Protein AF-X0U8J9-F1 (afdb_monomer)

Organism: NCBI:txid412755

Solvent-accessible surface area (backbone atoms only — not comparable to full-atom values): 16435 Å² total; per-residue (Å²): 134,81,79,80,73,78,53,49,32,30,41,28,42,65,83,47,60,67,65,55,56,52,47,49,66,72,40,64,62,89,82,43,54,53,43,79,43,70,42,90,60,58,58,69,71,47,60,57,52,32,74,81,51,64,86,27,34,27,38,39,38,29,22,65,46,64,70,59,32,41,72,52,26,51,52,11,52,50,50,32,21,27,73,29,24,34,38,38,34,29,27,61,84,50,79,80,59,79,80,53,62,83,42,60,50,84,47,95,78,37,41,38,27,56,35,77,68,16,35,38,38,40,30,49,51,71,64,73,65,83,82,46,75,64,56,53,53,55,52,50,49,35,46,63,54,38,52,85,65,66,53,58,32,52,71,69,59,45,36,68,78,56,64,58,59,97,69,87,68,73,64,58,67,62,54,49,50,52,53,50,56,45,53,45,45,66,46,65,50,46,50,53,54,41,64,72,63,74,50,74,75,53,54,78,54,50,55,60,51,52,52,52,52,46,53,53,47,55,50,49,49,49,46,69,73,71,44,90,67,65,37,72,41,73,52,74,51,72,47,76,42,79,88,79,73,44,74,43,73,52,69,53,74,47,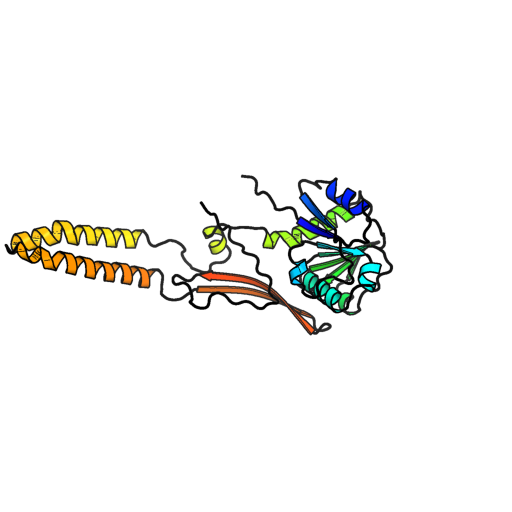78,48,51,94,64,82,63,94,79,65,89,84,78,59,98,89,58,89,82,75,75,49,58,52,82,73,78,125

Secondary structure (DSSP, 8-state):
----PPPEEEEE-SSS-HHHHHHHHH--BTTB-EEEEEP-S-GGG--SSTHHHHT-SEEEEEHHHHHHS-HHHHHHHHHHHHTT-EEEEESTTPPPPGGGGGGEEEETTEEEEEETTEEEEEESSSS--TTSHHHHHHHHHHHHHHHHHH--B-HHHHHHHS-SSS-----HHHHHHHHHHHHHIIIIIHHHHHHHH--GGGHHHHHHHHHHHHHHHHHHHHHHHH-SSPEEEEEEEEEEETTTTEEEEEEEEEEE-SS--TT-----TT------B-----

Radius of gyration: 29.57 Å; Cα contacts (8 Å, |Δi|>4): 382; chains: 1; bounding box: 61×34×91 Å

Mean predicted aligned error: 11.01 Å

Structure (mmCIF, N/CA/C/O backbone):
data_AF-X0U8J9-F1
#
_entry.id   AF-X0U8J9-F1
#
loop_
_atom_site.group_PDB
_atom_site.id
_atom_site.type_symbol
_atom_site.label_atom_id
_atom_site.label_alt_id
_atom_site.label_comp_id
_atom_site.label_asym_id
_atom_site.label_entity_id
_atom_site.label_seq_id
_atom_site.pdbx_PDB_ins_code
_atom_site.Cartn_x
_atom_site.Cartn_y
_atom_site.Cartn_z
_atom_site.occupancy
_atom_site.B_iso_or_equiv
_atom_site.auth_seq_id
_atom_site.auth_comp_id
_atom_site.auth_asym_id
_atom_site.auth_atom_id
_atom_site.pdbx_PDB_model_num
ATOM 1 N N . TRP A 1 1 ? 11.204 16.562 15.799 1.00 30.25 1 TRP A N 1
ATOM 2 C CA . TRP A 1 1 ? 10.924 15.123 15.678 1.00 30.25 1 TRP A CA 1
ATOM 3 C C . TRP A 1 1 ? 10.971 14.777 14.209 1.00 30.25 1 TRP A C 1
ATOM 5 O O . TRP A 1 1 ? 10.001 14.993 13.498 1.00 30.25 1 TRP A O 1
ATOM 15 N N . GLY A 1 2 ? 12.168 14.435 13.729 1.00 29.34 2 GLY A N 1
ATOM 16 C CA . GLY A 1 2 ? 12.390 14.136 12.321 1.00 29.34 2 GLY A CA 1
ATOM 17 C C . GLY A 1 2 ? 11.730 12.809 11.995 1.00 29.34 2 GLY A C 1
ATOM 18 O O . GLY A 1 2 ? 12.131 11.784 12.540 1.00 29.34 2 GLY A O 1
ATOM 19 N N . GLY A 1 3 ? 10.705 12.838 11.145 1.00 33.75 3 GLY A N 1
ATOM 20 C CA . GLY A 1 3 ? 10.229 11.630 10.491 1.00 33.75 3 GLY A CA 1
ATOM 21 C C . GLY A 1 3 ? 11.400 11.062 9.705 1.00 33.75 3 GLY A C 1
ATOM 22 O O . GLY A 1 3 ? 11.873 11.685 8.758 1.00 33.75 3 GLY A O 1
ATOM 23 N N . HIS A 1 4 ? 11.932 9.926 10.145 1.00 38.41 4 HIS A N 1
ATOM 24 C CA . HIS A 1 4 ? 12.855 9.160 9.327 1.00 38.41 4 HIS A CA 1
ATOM 25 C C . HIS A 1 4 ? 12.038 8.603 8.164 1.00 38.41 4 HIS A C 1
ATOM 27 O O . HIS A 1 4 ? 11.419 7.550 8.285 1.00 38.41 4 HIS A O 1
ATOM 33 N N . SER A 1 5 ? 11.989 9.345 7.058 1.00 51.84 5 SER A N 1
ATOM 34 C CA . SER A 1 5 ? 11.461 8.851 5.793 1.00 51.84 5 SER A CA 1
ATOM 35 C C . SER A 1 5 ? 12.224 7.571 5.466 1.00 51.84 5 SER A C 1
ATOM 37 O O . SER A 1 5 ? 13.457 7.600 5.358 1.00 51.84 5 SER A O 1
ATOM 39 N N . CYS A 1 6 ? 11.524 6.440 5.368 1.00 57.12 6 CYS A N 1
ATOM 40 C CA . CYS A 1 6 ? 12.160 5.229 4.875 1.00 57.12 6 CYS A CA 1
ATOM 41 C C . CYS A 1 6 ? 12.716 5.520 3.472 1.00 57.12 6 CYS A C 1
ATOM 43 O O . CYS A 1 6 ? 12.058 6.192 2.675 1.00 57.12 6 CYS A O 1
ATOM 45 N N . PRO A 1 7 ? 13.954 5.097 3.179 1.00 65.81 7 PRO A N 1
ATOM 46 C CA . PRO A 1 7 ? 14.523 5.312 1.865 1.00 65.81 7 PRO A CA 1
ATOM 47 C C . PRO A 1 7 ? 13.729 4.540 0.812 1.00 65.81 7 PRO A C 1
ATOM 49 O O . PRO A 1 7 ? 13.446 3.362 1.019 1.00 65.81 7 PRO A O 1
ATOM 52 N N . ALA A 1 8 ? 13.445 5.170 -0.329 1.00 74.75 8 ALA A N 1
ATOM 53 C CA . ALA A 1 8 ? 12.830 4.482 -1.461 1.00 74.75 8 ALA A CA 1
ATOM 54 C C . ALA A 1 8 ? 13.779 3.376 -1.961 1.00 74.75 8 ALA A C 1
ATOM 56 O O . ALA A 1 8 ? 14.922 3.646 -2.338 1.00 74.75 8 ALA A O 1
ATOM 57 N N . GLY A 1 9 ? 13.332 2.129 -1.921 1.00 84.81 9 GLY A N 1
ATOM 58 C CA . GLY A 1 9 ? 13.981 0.938 -2.436 1.00 84.81 9 GLY A CA 1
ATOM 59 C C . GLY A 1 9 ? 13.715 0.721 -3.926 1.00 84.81 9 GLY A C 1
ATOM 60 O O . GLY A 1 9 ? 12.589 0.560 -4.377 1.00 84.81 9 GLY A O 1
ATOM 61 N N . VAL A 1 10 ? 14.780 0.625 -4.712 1.00 87.88 10 VAL A N 1
ATOM 62 C CA . VAL A 1 10 ? 14.702 0.398 -6.159 1.00 87.88 10 VAL A CA 1
ATOM 63 C C . VAL A 1 10 ? 15.379 -0.917 -6.500 1.00 87.88 10 VAL A C 1
ATOM 65 O O . VAL A 1 10 ? 16.552 -1.109 -6.167 1.00 87.88 10 VAL A O 1
ATOM 68 N N . LEU A 1 11 ? 14.666 -1.821 -7.170 1.00 91.38 11 LEU A N 1
ATOM 69 C CA . LEU A 1 11 ? 15.223 -3.083 -7.653 1.00 91.38 11 LEU A CA 1
ATOM 70 C C . LEU A 1 11 ? 15.780 -2.909 -9.068 1.00 91.38 11 LEU A C 1
ATOM 72 O O . LEU A 1 11 ? 15.115 -2.420 -9.972 1.00 91.38 11 LEU A O 1
ATOM 76 N N . VAL A 1 12 ? 17.019 -3.339 -9.265 1.00 91.19 12 VAL A N 1
ATOM 77 C CA . VAL A 1 12 ? 17.772 -3.169 -10.506 1.00 91.19 12 VAL A CA 1
ATOM 78 C C . VAL A 1 12 ? 18.173 -4.531 -11.043 1.00 91.19 12 VAL A C 1
ATOM 80 O O . VAL A 1 12 ? 18.709 -5.365 -10.303 1.00 91.19 12 VAL A O 1
ATOM 83 N N . SER A 1 13 ? 17.940 -4.759 -12.333 1.00 91.62 13 SER A N 1
ATOM 84 C CA . SER A 1 13 ? 18.339 -5.999 -12.994 1.00 91.62 13 SER A CA 1
ATOM 85 C C . SER A 1 13 ? 19.859 -6.200 -12.959 1.00 91.62 13 SER A C 1
ATOM 87 O O . SER A 1 13 ? 20.663 -5.271 -12.809 1.00 91.62 13 SER A O 1
ATOM 89 N N . ARG A 1 14 ? 20.281 -7.453 -13.130 1.00 88.00 14 ARG A N 1
ATOM 90 C CA . ARG A 1 14 ? 21.702 -7.808 -13.175 1.00 88.00 14 ARG A CA 1
ATOM 91 C C . ARG A 1 14 ? 22.437 -7.275 -14.409 1.00 88.00 14 ARG A C 1
ATOM 93 O O . ARG A 1 14 ? 23.665 -7.248 -14.373 1.00 88.00 14 ARG A O 1
ATOM 100 N N . ASN A 1 15 ? 21.717 -6.910 -15.469 1.00 85.00 15 ASN A N 1
ATOM 101 C CA . ASN A 1 15 ? 22.283 -6.496 -16.756 1.00 85.00 15 ASN A CA 1
ATOM 102 C C . ASN A 1 15 ? 22.408 -4.972 -16.875 1.00 85.00 15 ASN A C 1
ATOM 104 O O . ASN A 1 15 ? 23.184 -4.483 -17.688 1.00 85.00 15 ASN A O 1
ATOM 108 N N . VAL A 1 16 ? 21.717 -4.219 -16.014 1.00 83.75 16 VAL A N 1
ATOM 109 C CA . VAL A 1 16 ? 21.857 -2.762 -15.917 1.00 83.75 16 VAL A CA 1
ATOM 110 C C . VAL A 1 16 ? 23.274 -2.378 -15.470 1.00 83.75 16 VAL A C 1
ATOM 112 O O . VAL A 1 16 ? 23.817 -2.974 -14.529 1.00 83.75 16 VAL A O 1
ATOM 115 N N . ASP A 1 17 ? 23.861 -1.355 -16.096 1.00 79.25 17 ASP A N 1
ATOM 116 C CA . ASP A 1 17 ? 25.206 -0.859 -15.782 1.00 79.25 17 ASP A CA 1
ATOM 117 C C . ASP A 1 17 ? 25.351 -0.479 -14.290 1.00 79.25 17 ASP A C 1
ATOM 119 O O . ASP A 1 17 ? 24.488 0.144 -13.666 1.00 79.25 17 ASP A O 1
ATOM 123 N N . GLN A 1 18 ? 26.481 -0.856 -13.691 1.00 75.62 18 GLN A N 1
ATOM 124 C CA . GLN A 1 18 ? 26.833 -0.511 -12.314 1.00 75.62 18 GLN A CA 1
ATOM 125 C C . GLN A 1 18 ? 27.046 0.993 -12.101 1.00 75.62 18 GLN A C 1
ATOM 127 O O . GLN A 1 18 ? 26.985 1.460 -10.956 1.00 75.62 18 GLN A O 1
ATOM 132 N N . SER A 1 19 ? 27.291 1.757 -13.169 1.00 69.44 19 SER A N 1
ATOM 133 C CA . SER A 1 19 ? 27.340 3.220 -13.125 1.00 69.44 19 SER A CA 1
ATOM 134 C C . SER A 1 19 ? 26.061 3.807 -12.514 1.00 69.44 19 SER A C 1
ATOM 136 O O . SER A 1 19 ? 26.156 4.716 -11.688 1.00 69.44 19 SER A O 1
ATOM 138 N N . ILE A 1 20 ? 24.893 3.200 -12.763 1.00 70.56 20 ILE A N 1
ATOM 139 C CA . ILE A 1 20 ? 23.605 3.601 -12.175 1.00 70.56 20 ILE A CA 1
ATOM 140 C C . ILE A 1 20 ? 23.638 3.520 -10.647 1.00 70.56 20 ILE A C 1
ATOM 142 O O . ILE A 1 20 ? 23.252 4.472 -9.972 1.00 70.56 20 ILE A O 1
ATOM 146 N N . ARG A 1 21 ? 24.191 2.445 -10.068 1.00 68.69 21 ARG A N 1
ATOM 147 C CA . ARG A 1 21 ? 24.335 2.328 -8.605 1.00 68.69 21 ARG A CA 1
ATOM 148 C C . ARG A 1 21 ? 25.226 3.430 -8.039 1.00 68.69 21 ARG A C 1
ATOM 150 O O . ARG A 1 21 ? 24.942 3.940 -6.959 1.00 68.69 21 ARG A O 1
ATOM 157 N N . LYS A 1 22 ? 26.302 3.799 -8.742 1.00 65.56 22 LYS A N 1
ATOM 158 C CA . LYS A 1 22 ? 27.178 4.902 -8.316 1.00 65.56 22 LYS A CA 1
ATOM 159 C C . LYS A 1 22 ? 26.439 6.237 -8.386 1.00 65.56 22 LYS A C 1
ATOM 161 O O . LYS A 1 22 ? 26.605 7.043 -7.481 1.00 65.56 22 LYS A O 1
ATOM 166 N N . THR A 1 23 ? 25.621 6.457 -9.408 1.00 66.88 23 THR A N 1
ATOM 167 C CA . THR A 1 23 ? 24.838 7.687 -9.579 1.00 66.88 23 THR A CA 1
ATOM 168 C C . THR A 1 23 ? 23.758 7.836 -8.510 1.00 66.88 23 THR A C 1
ATOM 170 O O . THR A 1 23 ? 23.658 8.899 -7.900 1.00 66.88 23 THR A O 1
ATOM 173 N N . VAL A 1 24 ? 23.014 6.763 -8.227 1.00 64.56 24 VAL A N 1
ATOM 174 C CA . VAL A 1 24 ? 21.963 6.752 -7.197 1.00 64.56 24 VAL A CA 1
ATOM 175 C C . VAL A 1 24 ? 22.561 6.773 -5.793 1.00 64.56 24 VAL A C 1
ATOM 177 O O . VAL A 1 24 ? 22.164 7.576 -4.961 1.00 64.56 24 VAL A O 1
ATOM 180 N N . GLY A 1 25 ? 23.567 5.935 -5.534 1.00 57.59 25 GLY A N 1
ATOM 181 C CA . GLY A 1 25 ? 24.155 5.772 -4.203 1.00 57.59 25 GLY A CA 1
ATOM 182 C C . GLY A 1 25 ? 25.091 6.903 -3.766 1.00 57.59 25 GLY A C 1
ATOM 183 O O . GLY A 1 25 ? 25.280 7.090 -2.569 1.00 57.59 25 GLY A O 1
ATOM 184 N N . LYS A 1 26 ? 25.692 7.669 -4.694 1.00 51.81 26 LYS A N 1
ATOM 185 C CA . LYS A 1 26 ? 26.556 8.817 -4.339 1.00 51.81 26 LYS A CA 1
ATOM 186 C C . LYS A 1 26 ? 25.786 10.106 -4.085 1.00 51.81 26 LYS A C 1
ATOM 188 O O . LYS A 1 26 ? 26.370 11.052 -3.560 1.00 51.81 26 LYS A O 1
ATOM 193 N N . ARG A 1 27 ? 24.515 10.188 -4.476 1.00 53.66 27 ARG A N 1
ATOM 194 C CA . ARG A 1 27 ? 23.728 11.404 -4.308 1.00 53.66 27 ARG A CA 1
ATOM 195 C C . ARG A 1 27 ? 22.603 11.147 -3.319 1.00 53.66 27 ARG A C 1
ATOM 197 O O . ARG A 1 27 ? 21.554 10.640 -3.685 1.00 53.66 27 ARG A O 1
ATOM 204 N N . ASN A 1 28 ? 22.793 11.635 -2.095 1.00 50.56 28 ASN A N 1
ATOM 205 C CA . ASN A 1 28 ? 21.681 12.214 -1.348 1.00 50.56 28 ASN A CA 1
ATOM 206 C C . ASN A 1 28 ? 21.152 13.373 -2.199 1.00 50.56 28 ASN A C 1
ATOM 208 O O . ASN A 1 28 ? 21.611 14.509 -2.065 1.00 50.56 28 ASN A O 1
ATOM 212 N N . ILE A 1 29 ? 20.273 13.093 -3.161 1.00 49.38 29 ILE A N 1
ATOM 213 C CA . ILE A 1 29 ? 19.651 14.140 -3.967 1.00 49.38 29 ILE A CA 1
ATOM 214 C C . ILE A 1 29 ? 18.731 14.888 -2.995 1.00 49.38 29 ILE A C 1
ATOM 216 O O . ILE A 1 29 ? 17.639 14.431 -2.697 1.00 49.38 29 ILE A O 1
ATOM 220 N N . HIS A 1 30 ? 19.218 16.000 -2.437 1.00 46.09 30 HIS A N 1
ATOM 221 C CA . HIS A 1 30 ? 18.463 16.921 -1.575 1.00 46.09 30 HIS A CA 1
ATOM 222 C C . HIS A 1 30 ? 17.830 16.296 -0.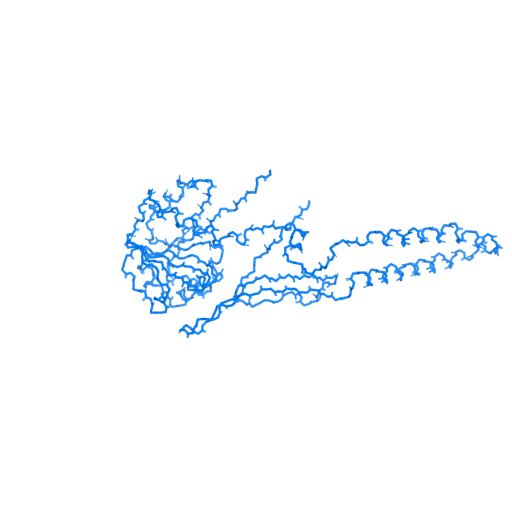312 1.00 46.09 30 HIS A C 1
ATOM 224 O O . HIS A 1 30 ? 16.730 16.669 0.077 1.00 46.09 30 HIS A O 1
ATOM 230 N N . GLY A 1 31 ? 18.526 15.366 0.352 1.00 49.66 31 GLY A N 1
ATOM 231 C CA . GLY A 1 31 ? 18.023 14.714 1.575 1.00 49.66 31 GLY A CA 1
ATOM 232 C C . GLY A 1 31 ? 17.188 13.454 1.327 1.00 49.66 31 GLY A C 1
ATOM 233 O O . GLY A 1 31 ? 16.725 12.833 2.280 1.00 49.66 31 GLY A O 1
ATOM 234 N N . ASN A 1 32 ? 17.051 13.035 0.066 1.00 57.12 32 ASN A N 1
ATOM 235 C CA . ASN A 1 32 ? 16.372 11.799 -0.301 1.00 57.12 32 ASN A CA 1
ATOM 236 C C . ASN A 1 32 ? 17.354 10.629 -0.326 1.00 57.12 32 ASN A C 1
ATOM 238 O O . ASN A 1 32 ? 18.299 10.613 -1.118 1.00 57.12 32 ASN A O 1
ATOM 242 N N . ASN A 1 33 ? 17.104 9.643 0.527 1.00 67.25 33 ASN A N 1
ATOM 243 C CA . ASN A 1 33 ? 17.873 8.411 0.587 1.00 67.25 33 ASN A CA 1
ATOM 244 C C . ASN A 1 33 ? 17.183 7.382 -0.330 1.00 67.25 33 ASN A C 1
ATOM 246 O O . ASN A 1 33 ? 16.036 7.019 -0.088 1.00 67.25 33 ASN A O 1
ATOM 250 N N . VAL A 1 34 ? 17.833 6.969 -1.420 1.00 74.00 34 VAL A N 1
ATOM 251 C CA . VAL A 1 34 ? 17.332 5.915 -2.323 1.00 74.00 34 VAL A CA 1
ATOM 252 C C . VAL A 1 34 ? 18.239 4.702 -2.172 1.00 74.00 34 VAL A C 1
ATOM 254 O O . VAL A 1 34 ? 19.451 4.788 -2.381 1.00 74.00 34 VAL A O 1
ATOM 257 N N . GLN A 1 35 ? 17.663 3.560 -1.811 1.00 80.31 35 GLN A N 1
ATOM 258 C CA . GLN A 1 35 ? 18.389 2.306 -1.659 1.00 80.31 35 GLN A CA 1
ATOM 259 C C . GLN A 1 35 ? 18.267 1.459 -2.920 1.00 80.31 35 GLN A C 1
ATOM 261 O O . GLN A 1 35 ? 17.180 1.088 -3.341 1.00 80.31 35 GLN A O 1
ATOM 266 N N . VAL A 1 36 ? 19.406 1.108 -3.510 1.00 84.00 36 VAL A N 1
ATOM 267 C CA . VAL A 1 36 ? 19.449 0.282 -4.720 1.00 84.00 36 VAL A CA 1
ATOM 268 C C . VAL A 1 36 ? 19.699 -1.176 -4.359 1.00 84.00 36 VAL A C 1
ATOM 270 O O . VAL A 1 36 ? 20.764 -1.523 -3.843 1.00 84.00 36 VAL A O 1
ATOM 273 N N . TYR A 1 37 ? 18.748 -2.034 -4.711 1.00 88.69 37 TYR A N 1
ATOM 274 C CA . TYR A 1 37 ? 18.831 -3.484 -4.604 1.00 88.69 37 TYR A CA 1
ATOM 275 C C . TYR A 1 37 ? 19.146 -4.059 -5.979 1.00 88.69 37 TYR A C 1
ATOM 277 O O . TYR A 1 37 ? 18.382 -3.879 -6.917 1.00 88.69 37 TYR A O 1
ATOM 285 N N . ARG A 1 38 ? 20.269 -4.761 -6.135 1.00 88.88 38 ARG A N 1
ATOM 286 C CA . ARG A 1 38 ? 20.582 -5.439 -7.400 1.00 88.88 38 ARG A CA 1
ATOM 287 C C . ARG A 1 38 ? 20.124 -6.888 -7.338 1.00 88.88 38 ARG A C 1
ATOM 289 O O . ARG A 1 38 ? 20.499 -7.606 -6.412 1.00 88.88 38 ARG A O 1
ATOM 296 N N . SER A 1 39 ? 19.364 -7.318 -8.338 1.00 90.25 39 SER A N 1
ATOM 297 C CA . SER A 1 39 ? 18.994 -8.721 -8.487 1.00 90.25 39 SER A CA 1
ATOM 298 C C . SER A 1 39 ? 20.228 -9.566 -8.810 1.00 90.25 39 SER A C 1
ATOM 300 O O . SER A 1 39 ? 21.028 -9.206 -9.675 1.00 90.25 39 SER A O 1
ATOM 302 N N . GLN A 1 40 ? 20.390 -10.684 -8.101 1.00 89.06 40 GLN A N 1
ATOM 303 C CA . GLN A 1 40 ? 21.453 -11.667 -8.358 1.00 89.06 40 GLN A CA 1
ATOM 304 C C . GLN A 1 40 ? 21.013 -12.750 -9.352 1.00 89.06 40 GLN A C 1
ATOM 306 O O . GLN A 1 40 ? 21.844 -13.438 -9.944 1.00 89.06 40 GLN A O 1
ATOM 311 N N . ILE A 1 41 ? 19.702 -12.890 -9.546 1.00 91.62 41 ILE A N 1
ATOM 312 C CA . ILE A 1 41 ? 19.100 -13.868 -10.447 1.00 91.62 41 ILE A CA 1
ATOM 313 C C . ILE A 1 41 ? 18.817 -13.239 -11.811 1.00 91.62 41 ILE A C 1
ATOM 315 O O . ILE A 1 41 ? 18.674 -12.020 -11.945 1.00 91.62 41 ILE A O 1
ATOM 319 N N . SER A 1 42 ? 18.772 -14.079 -12.845 1.00 91.88 42 SER A N 1
ATOM 320 C CA . SER A 1 42 ? 18.388 -13.632 -14.187 1.00 91.88 42 SER A CA 1
ATOM 321 C C . SER A 1 42 ? 16.924 -13.189 -14.210 1.00 91.88 42 SER A C 1
ATOM 323 O O . SER A 1 42 ? 16.104 -13.747 -13.481 1.00 91.88 42 SER A O 1
ATOM 325 N N . VAL A 1 43 ? 16.584 -12.243 -15.090 1.00 91.88 43 VAL A N 1
ATOM 326 C CA . VAL A 1 43 ? 15.189 -11.854 -15.365 1.00 91.88 43 VAL A CA 1
ATOM 327 C C . VAL A 1 43 ? 14.343 -13.027 -15.868 1.00 91.88 43 VAL A C 1
ATOM 329 O O . VAL A 1 43 ? 13.142 -13.072 -15.625 1.00 91.88 43 VAL A O 1
ATOM 332 N N . ALA A 1 44 ? 14.991 -14.049 -16.439 1.00 92.12 44 ALA A N 1
ATOM 333 C CA . ALA A 1 44 ? 14.390 -15.338 -16.783 1.00 92.12 44 ALA A CA 1
ATOM 334 C C . ALA A 1 44 ? 13.781 -16.096 -15.586 1.00 92.12 44 ALA A C 1
ATOM 336 O O . ALA A 1 44 ? 12.952 -16.980 -15.771 1.00 92.12 44 ALA A O 1
ATOM 337 N N . GLN A 1 45 ? 14.210 -15.782 -14.362 1.00 93.75 45 GLN A N 1
ATOM 338 C CA . GLN A 1 45 ? 13.783 -16.442 -13.122 1.00 93.75 45 GLN A CA 1
ATOM 339 C C . GLN A 1 45 ? 12.968 -15.513 -12.216 1.00 93.75 45 GLN A C 1
ATOM 341 O O . GLN A 1 45 ? 12.742 -15.825 -11.047 1.00 93.75 45 GLN A O 1
ATOM 346 N N . TRP A 1 46 ? 12.578 -14.342 -12.717 1.00 94.81 46 TRP A N 1
ATOM 347 C CA . TRP A 1 46 ? 11.786 -13.395 -11.947 1.00 94.81 46 TRP A CA 1
ATOM 348 C C . TRP A 1 46 ? 10.364 -13.918 -11.703 1.00 94.81 46 TRP A C 1
ATOM 350 O O . TRP A 1 46 ? 9.826 -14.717 -12.469 1.00 94.81 46 TRP A O 1
ATOM 360 N N . SER A 1 47 ? 9.774 -13.486 -10.589 1.00 95.12 47 SER A N 1
ATOM 361 C CA . SER A 1 47 ? 8.469 -13.950 -10.112 1.00 95.12 47 SER A CA 1
ATOM 362 C C . SER A 1 47 ? 7.344 -13.597 -11.089 1.00 95.12 47 SER A C 1
ATOM 364 O O . SER A 1 47 ? 7.263 -12.473 -11.583 1.00 95.12 47 SER A O 1
ATOM 366 N N . SER A 1 48 ? 6.413 -14.525 -11.301 1.00 95.81 48 SER A N 1
ATOM 367 C CA . SER A 1 48 ? 5.152 -14.259 -12.005 1.00 95.81 48 SER A CA 1
ATOM 368 C C . SER A 1 48 ? 4.059 -13.674 -11.101 1.00 95.81 48 SER A C 1
ATOM 370 O O . SER A 1 48 ? 2.943 -13.466 -11.560 1.00 95.81 48 SER A O 1
ATOM 372 N N . ASN A 1 49 ? 4.353 -13.438 -9.820 1.00 95.25 49 ASN A N 1
ATOM 373 C CA . ASN A 1 49 ? 3.466 -12.752 -8.882 1.00 95.25 49 ASN A CA 1
ATOM 374 C C . ASN A 1 49 ? 3.948 -11.310 -8.682 1.00 95.25 49 ASN A C 1
ATOM 376 O O . ASN A 1 49 ? 5.098 -11.097 -8.278 1.00 95.25 49 ASN A O 1
ATOM 380 N N . TRP A 1 50 ? 3.065 -10.345 -8.944 1.00 94.25 50 TRP A N 1
ATOM 381 C CA . TRP A 1 50 ? 3.367 -8.917 -8.891 1.00 94.25 50 TRP A CA 1
ATOM 382 C C . TRP A 1 50 ? 3.688 -8.415 -7.474 1.00 94.25 50 TRP A C 1
ATOM 384 O O . TRP A 1 50 ? 4.510 -7.512 -7.320 1.00 94.25 50 TRP A O 1
ATOM 394 N N . LEU A 1 51 ? 3.129 -9.049 -6.433 1.00 93.75 51 LEU A N 1
ATOM 395 C CA . LEU A 1 51 ? 3.384 -8.706 -5.027 1.00 93.75 51 LEU A CA 1
ATOM 396 C C . LEU A 1 51 ? 4.853 -8.894 -4.629 1.00 93.75 51 LEU A C 1
ATOM 398 O O . LEU A 1 51 ? 5.330 -8.279 -3.681 1.00 93.75 51 LEU A O 1
ATOM 402 N N . ALA A 1 52 ? 5.613 -9.705 -5.373 1.00 93.19 52 ALA A N 1
ATOM 403 C CA . ALA A 1 52 ? 7.055 -9.825 -5.161 1.00 93.19 52 ALA A CA 1
ATOM 404 C C . ALA A 1 52 ? 7.805 -8.505 -5.424 1.00 93.19 52 ALA A C 1
ATOM 406 O O . ALA A 1 52 ? 8.903 -8.304 -4.896 1.00 93.19 52 ALA A O 1
ATOM 407 N N . TYR A 1 53 ? 7.220 -7.615 -6.231 1.00 93.19 53 TYR A N 1
ATOM 408 C CA . TYR A 1 53 ? 7.802 -6.329 -6.606 1.00 93.19 53 TYR A CA 1
ATOM 409 C C . TYR A 1 53 ? 7.260 -5.158 -5.787 1.00 93.19 53 TYR A C 1
ATOM 411 O O . TYR A 1 53 ? 7.905 -4.117 -5.759 1.00 93.19 53 TYR A O 1
ATOM 419 N N . SER A 1 54 ? 6.128 -5.322 -5.096 1.00 90.25 54 SER A N 1
ATOM 420 C CA . SER A 1 54 ? 5.424 -4.220 -4.426 1.00 90.25 54 SER A CA 1
ATOM 421 C C . SER A 1 54 ? 6.230 -3.571 -3.291 1.00 90.25 54 SER A C 1
ATOM 423 O O . SER A 1 54 ? 6.119 -2.379 -3.034 1.00 90.25 54 SER A O 1
ATOM 425 N N . ARG A 1 55 ? 7.165 -4.326 -2.697 1.00 87.06 55 ARG A N 1
ATOM 426 C CA . ARG A 1 55 ? 8.162 -3.822 -1.731 1.00 87.06 55 ARG A CA 1
ATOM 427 C C . ARG A 1 55 ? 9.159 -2.800 -2.294 1.00 87.06 55 ARG A C 1
ATOM 429 O O . ARG A 1 55 ? 10.012 -2.335 -1.540 1.00 87.06 55 ARG A O 1
ATOM 436 N N . TYR A 1 56 ? 9.178 -2.587 -3.607 1.00 89.56 56 TYR A N 1
ATOM 437 C CA . TYR A 1 56 ? 10.074 -1.652 -4.274 1.00 89.56 56 TYR A CA 1
ATOM 438 C C . TYR A 1 56 ? 9.253 -0.501 -4.852 1.00 89.56 56 TYR A C 1
ATOM 440 O O . TYR A 1 56 ? 8.235 -0.712 -5.504 1.00 89.56 56 TYR A O 1
ATOM 448 N N . GLU A 1 57 ? 9.737 0.720 -4.681 1.00 86.00 57 GLU A N 1
ATOM 449 C CA . GLU A 1 57 ? 9.157 1.943 -5.243 1.00 86.00 57 GLU A CA 1
ATOM 450 C C . GLU A 1 57 ? 9.459 2.078 -6.739 1.00 86.00 57 GLU A C 1
ATOM 452 O O . GLU A 1 57 ? 8.788 2.827 -7.453 1.00 86.00 57 GLU A O 1
ATOM 457 N N . GLY A 1 58 ? 10.467 1.348 -7.226 1.00 89.94 58 GLY A N 1
ATOM 458 C CA . GLY A 1 58 ? 10.730 1.248 -8.650 1.00 89.94 58 GLY A CA 1
ATOM 459 C C . GLY A 1 58 ? 11.573 0.058 -9.078 1.00 89.94 58 GLY A C 1
ATOM 460 O O . GLY A 1 58 ? 12.343 -0.521 -8.307 1.00 89.94 58 GLY A O 1
ATOM 461 N N . LEU A 1 59 ? 11.436 -0.271 -10.357 1.00 92.81 59 LEU A N 1
ATOM 462 C CA . LEU A 1 59 ? 12.182 -1.299 -11.064 1.00 92.81 59 LEU A CA 1
ATOM 463 C C . LEU A 1 59 ? 13.022 -0.659 -12.168 1.00 92.81 59 LEU A C 1
ATOM 465 O O . LEU A 1 59 ? 12.517 0.163 -12.926 1.00 92.81 59 LEU A O 1
ATOM 469 N N . ILE A 1 60 ? 14.287 -1.060 -12.291 1.00 91.44 60 ILE A N 1
ATOM 470 C CA . ILE A 1 60 ? 15.151 -0.693 -13.418 1.00 91.44 60 ILE A CA 1
ATOM 471 C C . ILE A 1 60 ? 15.570 -1.958 -14.155 1.00 91.44 60 ILE A C 1
ATOM 473 O O . ILE A 1 60 ? 16.207 -2.846 -13.579 1.00 91.44 60 ILE A O 1
ATOM 477 N N . VAL A 1 61 ? 15.248 -2.019 -15.440 1.00 91.75 61 VAL A N 1
ATOM 478 C CA . VAL A 1 61 ? 15.564 -3.134 -16.338 1.00 91.75 61 VAL A CA 1
ATOM 479 C C . VAL A 1 61 ? 16.117 -2.600 -17.652 1.00 91.75 61 VAL A C 1
ATOM 481 O O . VAL A 1 61 ? 15.912 -1.441 -18.001 1.00 91.75 61 VAL A O 1
ATOM 484 N N . THR A 1 62 ? 16.838 -3.431 -18.393 1.00 89.62 62 THR A N 1
ATOM 485 C CA . THR A 1 62 ? 17.283 -3.073 -19.744 1.00 89.62 62 THR A CA 1
ATOM 486 C C . THR A 1 62 ? 16.240 -3.458 -20.793 1.00 89.62 62 THR A C 1
ATOM 488 O O . THR A 1 62 ? 15.412 -4.340 -20.561 1.00 89.62 62 THR A O 1
ATOM 491 N N . GLY A 1 63 ? 16.297 -2.858 -21.983 1.00 88.31 63 GLY A N 1
ATOM 492 C CA . GLY A 1 63 ? 15.452 -3.292 -23.101 1.00 88.31 63 GLY A CA 1
ATOM 493 C C . GLY A 1 63 ? 15.664 -4.766 -23.471 1.00 88.31 63 GLY A C 1
ATOM 494 O O . GLY A 1 63 ? 14.710 -5.475 -23.780 1.00 88.31 63 GLY A O 1
ATOM 495 N N . ARG A 1 64 ? 16.900 -5.265 -23.335 1.00 87.75 64 ARG A N 1
ATOM 496 C CA . ARG A 1 64 ? 17.231 -6.687 -23.501 1.00 87.75 64 ARG A CA 1
ATOM 497 C C . ARG A 1 64 ? 16.591 -7.563 -22.425 1.00 87.75 64 ARG A C 1
ATOM 499 O O . ARG A 1 64 ? 16.063 -8.621 -22.747 1.00 87.75 64 ARG A O 1
ATOM 506 N N . ASP A 1 65 ? 16.593 -7.112 -21.171 1.00 90.69 65 ASP A N 1
ATOM 507 C CA . ASP A 1 65 ? 15.929 -7.838 -20.084 1.00 90.69 65 ASP A CA 1
ATOM 508 C C . ASP A 1 65 ? 14.442 -8.028 -20.368 1.00 90.69 65 ASP A C 1
ATOM 510 O O . ASP A 1 65 ? 13.910 -9.106 -20.134 1.00 90.69 65 ASP A O 1
ATOM 514 N N . MET A 1 66 ? 13.786 -6.994 -20.895 1.00 88.75 66 MET A N 1
ATOM 515 C CA . MET A 1 66 ? 12.368 -7.042 -21.245 1.00 88.75 66 MET A CA 1
ATOM 516 C C . MET A 1 66 ? 12.076 -8.057 -22.364 1.00 88.75 66 MET A C 1
ATOM 518 O O . MET A 1 66 ? 11.017 -8.677 -22.354 1.00 88.75 66 MET A O 1
ATOM 522 N N . GLN A 1 67 ? 13.016 -8.271 -23.295 1.00 87.69 67 GLN A N 1
ATOM 523 C CA . GLN A 1 67 ? 12.899 -9.281 -24.360 1.00 87.69 67 GLN A CA 1
ATOM 524 C C . GLN A 1 67 ? 13.164 -10.708 -23.860 1.00 87.69 67 GLN A C 1
ATOM 526 O O . GLN A 1 67 ? 12.534 -11.653 -24.328 1.00 87.69 67 GLN A O 1
ATOM 531 N N . GLU A 1 68 ? 14.098 -10.876 -22.921 1.00 89.94 68 GLU A N 1
ATOM 532 C CA . GLU A 1 68 ? 14.446 -12.177 -22.329 1.00 89.94 68 GLU A CA 1
ATOM 533 C C . GLU A 1 68 ? 13.462 -12.608 -21.221 1.00 89.94 68 GLU A C 1
ATOM 535 O O . GLU A 1 68 ? 13.501 -13.751 -20.755 1.00 89.94 68 GLU A O 1
ATOM 540 N N . MET A 1 69 ? 12.586 -11.703 -20.775 1.00 91.69 69 MET A N 1
ATOM 541 C CA . MET A 1 69 ? 11.676 -11.943 -19.664 1.00 91.69 69 MET A CA 1
ATOM 542 C C . MET A 1 69 ? 10.564 -12.942 -20.032 1.00 91.69 69 MET A C 1
ATOM 544 O O . MET A 1 69 ? 9.905 -12.788 -21.062 1.00 91.69 69 MET A O 1
ATOM 548 N N . PRO A 1 70 ? 10.274 -13.940 -19.176 1.00 94.50 70 PRO A N 1
ATOM 549 C CA . PRO A 1 70 ? 9.162 -14.849 -19.396 1.00 94.50 70 PRO A CA 1
ATOM 550 C C . PRO A 1 70 ? 7.827 -14.093 -19.375 1.00 94.50 70 PRO A C 1
ATOM 552 O O . PRO A 1 70 ? 7.674 -13.158 -18.580 1.00 94.50 70 PRO A O 1
ATOM 555 N N . PRO A 1 71 ? 6.810 -14.544 -20.134 1.00 91.94 71 PRO A N 1
ATOM 556 C CA . PRO A 1 71 ? 5.512 -13.869 -20.198 1.00 91.94 71 PRO A CA 1
ATOM 557 C C . PRO A 1 71 ? 4.861 -13.645 -18.825 1.00 91.94 71 PRO A C 1
ATOM 559 O O . PRO A 1 71 ? 4.257 -12.602 -18.591 1.00 91.94 71 PRO A O 1
ATOM 562 N N . GLY A 1 72 ? 5.024 -14.594 -17.895 1.00 93.56 72 GLY A N 1
ATOM 563 C CA . GLY A 1 72 ? 4.491 -14.479 -16.534 1.00 93.56 72 GLY A CA 1
ATOM 564 C C . GLY A 1 72 ? 5.149 -13.366 -15.714 1.00 93.56 72 GLY A C 1
ATOM 565 O O . GLY A 1 72 ? 4.453 -12.617 -15.036 1.00 93.56 72 GLY A O 1
ATOM 566 N N . ALA A 1 73 ? 6.473 -13.215 -15.799 1.00 94.56 73 ALA A N 1
ATOM 567 C CA . ALA A 1 73 ? 7.187 -12.147 -15.100 1.00 94.56 73 ALA A CA 1
ATOM 568 C C . ALA A 1 73 ? 6.896 -10.775 -15.726 1.00 94.56 73 ALA A C 1
ATOM 570 O O . ALA A 1 73 ? 6.663 -9.808 -15.005 1.00 94.56 73 ALA A O 1
ATOM 571 N N . LEU A 1 74 ? 6.803 -10.706 -17.058 1.00 91.81 74 LEU A N 1
ATOM 572 C CA . LEU A 1 74 ? 6.410 -9.487 -17.764 1.00 91.81 74 LEU A CA 1
ATOM 573 C C . LEU A 1 74 ? 4.994 -9.036 -17.366 1.00 91.81 74 LEU A C 1
ATOM 575 O O . LEU A 1 74 ? 4.774 -7.858 -17.079 1.00 91.81 74 LEU A O 1
ATOM 579 N N . ALA A 1 75 ? 4.041 -9.972 -17.295 1.00 91.69 75 ALA A N 1
ATOM 580 C CA . ALA A 1 75 ? 2.678 -9.697 -16.843 1.00 91.69 75 ALA A CA 1
ATOM 581 C C . ALA A 1 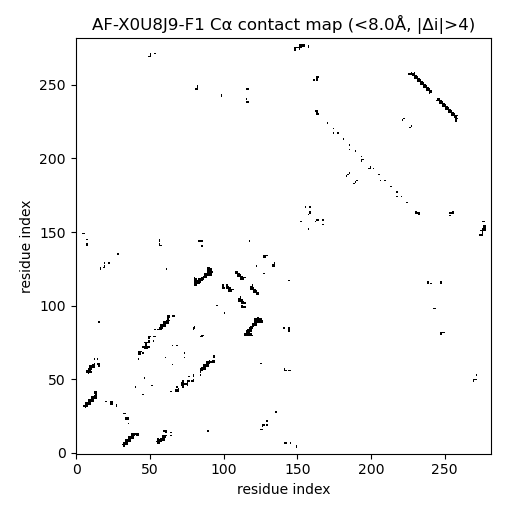75 ? 2.636 -9.202 -15.387 1.00 91.69 75 ALA A C 1
ATOM 583 O O . ALA A 1 75 ? 1.859 -8.297 -15.081 1.00 91.69 75 ALA A O 1
ATOM 584 N N . ALA A 1 76 ? 3.490 -9.755 -14.522 1.00 94.38 76 ALA A N 1
ATOM 585 C CA . ALA A 1 76 ? 3.601 -9.367 -13.121 1.00 94.38 76 ALA A CA 1
ATOM 586 C C . ALA A 1 76 ? 4.208 -7.968 -12.939 1.00 94.38 76 ALA A C 1
ATOM 588 O O . ALA A 1 76 ? 3.692 -7.180 -12.152 1.00 94.38 76 ALA A O 1
ATOM 589 N N . ILE A 1 77 ? 5.255 -7.616 -13.695 1.00 93.75 77 ILE A N 1
ATOM 590 C CA . ILE A 1 77 ? 5.793 -6.245 -13.706 1.00 93.75 77 ILE A CA 1
ATOM 591 C C . ILE A 1 77 ? 4.745 -5.270 -14.239 1.00 93.75 77 ILE A C 1
ATOM 593 O O . ILE A 1 77 ? 4.556 -4.205 -13.664 1.00 93.75 77 ILE A O 1
ATOM 597 N N . THR A 1 78 ? 4.040 -5.645 -15.309 1.00 91.44 78 THR A N 1
ATOM 598 C CA . THR A 1 78 ? 2.957 -4.829 -15.874 1.00 91.44 78 THR A CA 1
ATOM 599 C C . THR A 1 78 ? 1.895 -4.538 -14.813 1.00 91.44 78 THR A C 1
ATOM 601 O O . THR A 1 78 ? 1.551 -3.380 -14.611 1.00 91.44 78 THR A O 1
ATOM 604 N N . GLN A 1 79 ? 1.451 -5.561 -14.076 1.00 92.00 79 GLN A N 1
ATOM 605 C CA . GLN A 1 79 ? 0.478 -5.411 -12.989 1.00 92.00 79 GLN A CA 1
ATOM 606 C C . GLN A 1 79 ? 1.019 -4.554 -11.838 1.00 92.00 79 GLN A C 1
ATOM 608 O O . GLN A 1 79 ? 0.306 -3.706 -11.315 1.00 92.00 79 GLN A O 1
ATOM 613 N N . TYR A 1 80 ? 2.293 -4.714 -11.478 1.00 93.62 80 TYR A N 1
ATOM 614 C CA . TYR A 1 80 ? 2.945 -3.856 -10.490 1.00 93.62 80 TYR A CA 1
ATOM 615 C C . TYR A 1 80 ? 2.918 -2.373 -10.904 1.00 93.62 80 TYR A C 1
ATOM 617 O O . TYR A 1 80 ? 2.571 -1.520 -10.088 1.00 93.62 80 TYR A O 1
ATOM 625 N N . VAL A 1 81 ? 3.221 -2.057 -12.169 1.00 91.62 81 VAL A N 1
ATOM 626 C CA . VAL A 1 81 ? 3.133 -0.677 -12.678 1.00 91.62 81 VAL A CA 1
ATOM 627 C C . VAL A 1 81 ? 1.677 -0.206 -12.705 1.00 91.62 81 VAL A C 1
ATOM 629 O O . VAL A 1 81 ? 1.392 0.888 -12.230 1.00 91.62 81 VAL A O 1
ATOM 632 N N . GLU A 1 82 ? 0.740 -1.037 -13.171 1.00 90.62 82 GLU A N 1
ATOM 633 C CA . GLU A 1 82 ? -0.699 -0.730 -13.159 1.00 90.62 82 GLU A CA 1
ATOM 634 C C . GLU A 1 82 ? -1.196 -0.368 -11.748 1.00 90.62 82 GLU A C 1
ATOM 636 O O . GLU A 1 82 ? -2.012 0.544 -11.606 1.00 90.62 82 GLU A O 1
ATOM 641 N N . CYS A 1 83 ? -0.681 -1.032 -10.708 1.00 90.38 83 CYS A N 1
ATOM 642 C CA . CYS A 1 83 ? -1.014 -0.795 -9.300 1.00 90.38 83 CYS A CA 1
ATOM 643 C C . CYS A 1 83 ? -0.354 0.452 -8.677 1.00 90.38 83 CYS A C 1
ATOM 645 O O . CYS A 1 83 ? -0.613 0.735 -7.510 1.00 90.38 83 CYS A O 1
ATOM 647 N N . GLY A 1 84 ? 0.459 1.215 -9.419 1.00 89.25 84 GLY A N 1
ATOM 648 C CA . GLY A 1 84 ? 1.118 2.432 -8.914 1.00 89.25 84 GLY A CA 1
ATOM 649 C C . GLY A 1 84 ? 2.644 2.370 -8.870 1.00 89.25 84 GLY A C 1
ATOM 650 O O . GLY A 1 84 ? 3.287 3.357 -8.514 1.00 89.25 84 GLY A O 1
ATOM 651 N N . GLY A 1 85 ? 3.235 1.235 -9.246 1.00 90.00 85 GLY A N 1
ATOM 652 C CA . GLY A 1 85 ? 4.679 1.053 -9.304 1.00 90.00 85 GLY A CA 1
ATOM 653 C C . GLY A 1 85 ? 5.372 1.885 -10.388 1.00 90.00 85 GLY A C 1
ATOM 654 O O . GLY A 1 85 ? 4.758 2.396 -11.330 1.00 90.00 85 GLY A O 1
ATOM 655 N N . SER A 1 86 ? 6.696 1.988 -10.273 1.00 91.06 86 SER A N 1
ATOM 656 C CA . SER A 1 86 ? 7.549 2.638 -11.270 1.00 91.06 86 SER A CA 1
ATOM 657 C C . SER A 1 86 ? 8.366 1.636 -12.062 1.00 91.06 86 SER A C 1
ATOM 659 O O . SER A 1 86 ? 9.065 0.813 -11.473 1.00 91.06 86 SER A O 1
ATOM 661 N N . LEU A 1 87 ? 8.381 1.766 -13.387 1.00 91.81 87 LEU A N 1
ATOM 662 C CA . LEU A 1 87 ? 9.313 1.025 -14.235 1.00 91.81 87 LEU A CA 1
ATOM 663 C C . LEU A 1 87 ? 10.206 1.981 -15.023 1.00 91.81 87 LEU A C 1
ATOM 665 O O . LEU A 1 87 ? 9.725 2.915 -15.658 1.00 91.81 87 LEU A O 1
ATOM 669 N N . LEU A 1 88 ? 11.508 1.724 -15.004 1.00 90.00 88 LEU A N 1
ATOM 670 C CA . LEU A 1 88 ? 12.501 2.386 -15.836 1.00 90.00 88 LEU A CA 1
ATOM 671 C C . LEU A 1 88 ? 13.164 1.346 -16.738 1.00 90.00 88 LEU A C 1
ATOM 673 O O . LEU A 1 88 ? 13.788 0.399 -16.257 1.00 90.00 88 LEU A O 1
ATOM 677 N N . ILE A 1 89 ? 13.050 1.543 -18.045 1.00 89.44 89 ILE A N 1
ATOM 678 C CA . ILE A 1 89 ? 13.682 0.715 -19.067 1.00 89.44 89 ILE A CA 1
ATOM 679 C C . ILE A 1 89 ? 14.843 1.505 -19.663 1.00 89.44 89 ILE A C 1
ATOM 681 O O . ILE A 1 89 ? 14.657 2.624 -20.138 1.00 89.44 89 ILE A O 1
ATOM 685 N N . THR A 1 90 ? 16.042 0.931 -19.636 1.00 86.00 90 THR A N 1
ATOM 686 C CA . THR A 1 90 ? 17.256 1.539 -20.198 1.00 86.00 90 THR A CA 1
ATOM 687 C C . THR A 1 90 ? 17.709 0.799 -21.454 1.00 86.00 90 THR A C 1
ATOM 689 O O . THR A 1 90 ? 17.785 -0.434 -21.444 1.00 86.00 90 THR A O 1
ATOM 692 N N . GLY A 1 91 ? 18.088 1.532 -22.500 1.00 74.69 91 GLY A N 1
ATOM 693 C CA . GLY A 1 91 ? 18.555 0.972 -23.771 1.00 74.69 91 GLY A CA 1
ATOM 694 C C . GLY A 1 91 ? 17.422 0.857 -24.794 1.00 74.69 91 GLY A C 1
ATOM 695 O O . GLY A 1 91 ? 16.487 0.073 -24.616 1.00 74.69 91 GLY A O 1
ATOM 696 N N . GLY A 1 92 ? 17.536 1.644 -25.868 1.00 62.66 92 GLY A N 1
ATOM 697 C CA . GLY A 1 92 ? 16.476 1.943 -26.842 1.00 62.66 92 GLY A CA 1
ATOM 698 C C . GLY A 1 92 ? 16.019 0.821 -27.785 1.00 62.66 92 GLY A C 1
ATOM 699 O O . GLY A 1 92 ? 15.195 1.079 -28.655 1.00 62.66 92 GLY A O 1
ATOM 700 N N . ASP A 1 93 ? 16.491 -0.418 -27.626 1.00 65.75 93 ASP A N 1
ATOM 701 C CA . ASP A 1 93 ? 16.095 -1.542 -28.497 1.00 65.75 93 ASP A CA 1
ATOM 702 C C . ASP A 1 93 ? 14.786 -2.231 -28.056 1.00 65.75 93 ASP A C 1
ATOM 704 O O . ASP A 1 93 ? 14.356 -3.231 -28.641 1.00 65.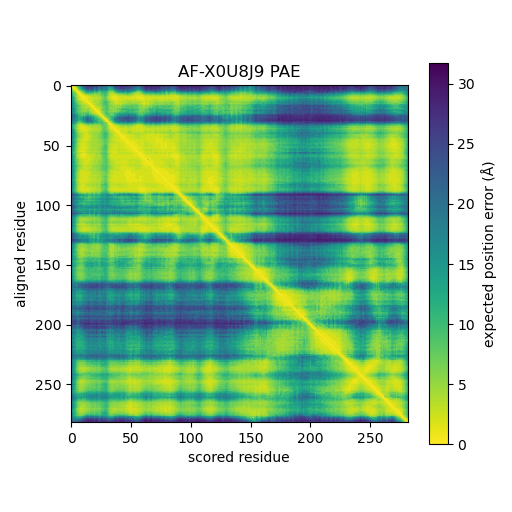75 93 ASP A O 1
ATOM 708 N N . TRP A 1 94 ? 14.138 -1.734 -26.999 1.00 72.56 94 TRP A N 1
ATOM 709 C CA . TRP A 1 94 ? 12.848 -2.253 -26.553 1.00 72.56 94 TRP A CA 1
ATOM 710 C C . TRP A 1 94 ? 11.716 -1.791 -27.474 1.00 72.56 94 TRP A C 1
ATOM 712 O O . TRP A 1 94 ? 11.529 -0.597 -27.684 1.00 72.56 94 TRP A O 1
ATOM 722 N N . ARG A 1 95 ? 10.925 -2.744 -27.982 1.00 70.88 95 ARG A N 1
ATOM 723 C CA . ARG A 1 95 ? 9.680 -2.452 -28.701 1.00 70.88 95 ARG A CA 1
ATOM 724 C C . ARG A 1 95 ? 8.523 -2.500 -27.720 1.00 70.88 95 ARG A C 1
ATOM 726 O O . ARG A 1 95 ? 8.249 -3.554 -27.147 1.00 70.88 95 ARG A O 1
ATOM 733 N N . GLU A 1 96 ? 7.848 -1.374 -27.538 1.00 72.38 96 GLU A N 1
ATOM 734 C CA . GLU A 1 96 ? 6.718 -1.295 -26.625 1.00 72.38 96 GLU A CA 1
ATOM 735 C C . GLU A 1 96 ? 5.519 -2.139 -27.104 1.00 72.38 96 GLU A C 1
ATOM 737 O O . GLU A 1 96 ? 5.224 -2.172 -28.304 1.00 72.38 96 GLU A O 1
ATOM 742 N N . PRO A 1 97 ? 4.793 -2.803 -26.186 1.00 70.62 97 PRO A N 1
ATOM 743 C CA . PRO A 1 97 ? 3.515 -3.433 -26.499 1.00 70.62 97 PRO A CA 1
ATOM 744 C C . PRO A 1 97 ? 2.469 -2.405 -26.948 1.00 70.62 97 PRO A C 1
ATOM 746 O O . PRO A 1 97 ? 2.392 -1.301 -26.404 1.00 70.62 97 PRO A O 1
ATOM 749 N N . ASP A 1 98 ? 1.587 -2.789 -27.875 1.00 68.69 98 ASP A N 1
ATOM 750 C CA . ASP A 1 98 ? 0.531 -1.897 -28.382 1.00 68.69 98 ASP A CA 1
ATOM 751 C C . ASP A 1 98 ? -0.428 -1.400 -27.288 1.00 68.69 98 ASP A C 1
ATOM 753 O O . ASP A 1 98 ? -0.967 -0.296 -27.390 1.00 68.69 98 ASP A O 1
ATOM 757 N N . SER A 1 99 ? -0.609 -2.170 -26.212 1.00 68.12 99 SER A N 1
ATOM 758 C CA . SER A 1 99 ? -1.423 -1.768 -25.062 1.00 68.12 99 SER A CA 1
ATOM 759 C C . SER A 1 99 ? -0.873 -0.533 -24.341 1.00 68.12 99 SER A C 1
ATOM 761 O O . SER A 1 99 ? -1.649 0.235 -23.780 1.00 68.12 99 SER A O 1
ATOM 763 N N . TRP A 1 100 ? 0.439 -0.284 -24.392 1.00 72.25 100 TRP A N 1
ATOM 764 C CA . TRP A 1 100 ? 1.080 0.811 -23.651 1.00 72.25 100 TRP A CA 1
ATOM 765 C C . TRP A 1 100 ? 1.030 2.143 -24.410 1.00 72.25 100 TRP A C 1
ATOM 767 O O . TRP A 1 100 ? 1.141 3.210 -23.811 1.00 72.25 100 TRP A O 1
ATOM 777 N N . ARG A 1 101 ? 0.797 2.118 -25.728 1.00 68.94 101 ARG A N 1
ATOM 778 C CA . ARG A 1 101 ? 0.895 3.299 -26.608 1.00 68.94 101 ARG A CA 1
ATOM 779 C C . ARG A 1 101 ? -0.134 4.401 -26.344 1.00 68.94 101 ARG A C 1
ATOM 781 O O . ARG A 1 101 ? 0.074 5.531 -26.774 1.00 68.94 101 ARG A O 1
ATOM 788 N N . ARG A 1 102 ? -1.240 4.100 -25.658 1.00 64.62 102 ARG A N 1
ATOM 789 C CA . ARG A 1 102 ? -2.398 5.008 -25.533 1.00 64.62 102 ARG A CA 1
ATOM 790 C C . ARG A 1 102 ? -2.162 6.223 -24.638 1.00 64.62 102 ARG A C 1
ATOM 792 O O . ARG A 1 102 ? -2.825 7.238 -24.823 1.00 64.62 102 ARG A O 1
ATOM 799 N N . HIS A 1 103 ? -1.215 6.137 -23.707 1.00 66.12 103 HIS A N 1
ATOM 800 C CA . HIS A 1 103 ? -0.927 7.201 -22.744 1.00 66.12 103 HIS A CA 1
ATOM 801 C C . HIS A 1 103 ? 0.563 7.542 -22.739 1.00 66.12 103 HIS A C 1
ATOM 803 O O . HIS A 1 103 ? 1.234 7.459 -21.711 1.00 66.12 103 HIS A O 1
ATOM 809 N N . ARG A 1 104 ? 1.078 7.887 -23.924 1.00 72.50 104 ARG A N 1
ATOM 810 C CA . ARG A 1 104 ? 2.473 8.271 -24.143 1.00 72.50 104 ARG A CA 1
ATOM 811 C C . ARG A 1 104 ? 2.634 9.788 -24.102 1.00 72.50 104 ARG A C 1
ATOM 813 O O . ARG A 1 104 ? 1.965 10.504 -24.843 1.00 72.50 104 ARG A O 1
ATOM 820 N N . LEU A 1 105 ? 3.569 10.260 -23.283 1.00 68.81 105 LEU A N 1
ATOM 821 C CA . LEU A 1 105 ? 4.150 11.594 -23.404 1.00 68.81 105 LEU A CA 1
ATOM 822 C C . LEU A 1 105 ? 5.555 11.456 -23.983 1.00 68.81 105 LEU A C 1
ATOM 824 O O . LEU A 1 105 ? 6.390 10.732 -23.437 1.00 68.81 105 LEU A O 1
ATOM 828 N N . ASP A 1 106 ? 5.784 12.140 -25.099 1.00 65.88 106 ASP A N 1
ATOM 829 C CA . ASP A 1 106 ? 7.079 12.186 -25.767 1.00 65.88 106 ASP A CA 1
ATOM 830 C C . ASP A 1 106 ? 7.805 13.464 -25.346 1.00 65.88 106 ASP A C 1
ATOM 832 O O . ASP A 1 106 ? 7.334 14.576 -25.605 1.00 65.88 106 ASP A O 1
ATOM 836 N N . VAL A 1 107 ? 8.919 13.311 -24.636 1.00 62.91 107 VAL A N 1
ATOM 837 C CA . VAL A 1 107 ? 9.773 14.423 -24.221 1.00 62.91 107 VAL A CA 1
ATOM 838 C C . VAL A 1 107 ? 11.176 14.069 -24.677 1.00 62.91 107 VAL A C 1
ATOM 840 O O . VAL A 1 107 ? 11.726 13.092 -24.198 1.00 62.91 107 VAL A O 1
ATOM 843 N N . SER A 1 108 ? 11.727 14.848 -25.614 1.00 57.94 108 SER A N 1
ATOM 844 C CA . SER A 1 108 ? 13.054 14.678 -26.237 1.00 57.94 108 SER A CA 1
ATOM 845 C C . SER A 1 108 ? 13.995 13.695 -25.510 1.00 57.94 108 SER A C 1
ATOM 847 O O . SER A 1 108 ? 14.535 14.030 -24.459 1.00 57.94 108 SER A O 1
ATOM 849 N N . ASP A 1 109 ? 14.221 12.528 -26.127 1.00 66.75 109 ASP A N 1
ATOM 850 C CA . ASP A 1 109 ? 15.092 11.414 -25.689 1.00 66.75 109 ASP A CA 1
ATOM 851 C C . ASP A 1 109 ? 14.574 10.510 -24.543 1.00 66.75 109 ASP A C 1
ATOM 853 O O . ASP A 1 109 ? 15.263 9.593 -24.089 1.00 66.75 109 ASP A O 1
ATOM 857 N N . GLU A 1 110 ? 13.326 10.712 -24.113 1.00 72.94 110 GLU A N 1
ATOM 858 C CA . GLU A 1 110 ? 12.644 9.909 -23.097 1.00 72.94 110 GLU A CA 1
ATOM 859 C C . GLU A 1 110 ? 11.164 9.686 -23.447 1.00 72.94 110 GLU A C 1
ATOM 861 O O . GLU A 1 110 ? 10.420 10.607 -23.786 1.00 72.94 110 GLU A O 1
ATOM 866 N N . MET A 1 111 ? 10.700 8.444 -23.305 1.00 80.00 111 MET A N 1
ATOM 867 C CA . MET A 1 111 ? 9.289 8.098 -23.500 1.00 80.00 111 MET A CA 1
ATOM 868 C C . MET A 1 111 ? 8.660 7.762 -22.153 1.00 80.00 111 MET A C 1
ATOM 870 O O . MET A 1 111 ? 9.119 6.845 -21.474 1.00 80.00 111 MET A O 1
ATOM 874 N N . THR A 1 112 ? 7.599 8.474 -21.765 1.00 83.69 112 THR A N 1
ATOM 875 C CA . THR A 1 112 ? 6.832 8.168 -20.545 1.00 83.69 112 THR A CA 1
ATOM 876 C C . THR A 1 112 ? 5.475 7.583 -20.910 1.00 83.69 112 THR A C 1
ATOM 878 O O . THR A 1 112 ? 4.720 8.187 -21.669 1.00 83.69 112 THR A O 1
ATOM 881 N N . TYR A 1 113 ? 5.156 6.430 -20.336 1.00 85.50 113 TYR A N 1
ATOM 882 C CA . TYR A 1 113 ? 3.900 5.707 -20.491 1.00 85.50 113 TYR A CA 1
ATOM 883 C C . TYR A 1 113 ? 3.155 5.699 -19.158 1.00 85.50 113 TYR A C 1
ATOM 885 O O . TYR A 1 113 ? 3.715 5.254 -18.160 1.00 85.50 113 TYR A O 1
ATOM 893 N N . PHE A 1 114 ? 1.903 6.150 -19.122 1.00 85.38 114 PHE A N 1
ATOM 894 C CA . PHE A 1 114 ? 1.056 6.030 -17.929 1.00 85.38 114 PHE A CA 1
ATOM 895 C C . PHE A 1 114 ? 0.224 4.756 -18.011 1.00 85.38 114 PHE A C 1
ATOM 897 O O . PHE A 1 114 ? -0.476 4.525 -18.997 1.00 85.38 114 PHE A O 1
ATOM 904 N N . MET A 1 115 ? 0.323 3.915 -16.986 1.00 85.50 115 MET A N 1
ATOM 905 C CA . MET A 1 115 ? -0.293 2.591 -16.964 1.00 85.50 115 MET A CA 1
ATOM 906 C C . MET A 1 115 ? -1.007 2.412 -15.632 1.00 85.50 115 MET A C 1
ATOM 908 O O . MET A 1 115 ? -0.359 2.342 -14.590 1.00 85.50 115 MET A O 1
ATOM 912 N N . GLY A 1 116 ? -2.340 2.359 -15.659 1.00 87.06 116 GLY A N 1
ATOM 913 C CA . GLY A 1 116 ? -3.143 2.349 -14.437 1.00 87.06 116 GLY A CA 1
ATOM 914 C C . GLY A 1 116 ? -2.808 3.546 -13.542 1.00 87.06 116 GLY A C 1
ATOM 915 O O . GLY A 1 116 ? -2.943 4.694 -13.963 1.00 87.06 116 GLY A O 1
ATOM 916 N N . PHE A 1 117 ? -2.363 3.269 -12.318 1.00 88.88 117 PHE A N 1
ATOM 917 C CA . PHE A 1 117 ? -1.944 4.274 -11.338 1.00 88.88 117 PHE A CA 1
ATOM 918 C C . PHE A 1 117 ? -0.445 4.600 -11.378 1.00 88.88 117 PHE A C 1
ATOM 920 O O . PHE A 1 117 ? -0.014 5.535 -10.705 1.00 88.88 117 PHE A O 1
ATOM 927 N N . GLY A 1 118 ? 0.356 3.837 -12.126 1.00 89.25 118 GLY A N 1
ATOM 928 C CA . GLY A 1 118 ? 1.800 4.024 -12.229 1.00 89.25 118 GLY A CA 1
ATOM 929 C C . GLY A 1 118 ? 2.238 4.543 -13.592 1.00 89.25 118 GLY A C 1
ATOM 930 O O . GLY A 1 118 ? 1.452 5.013 -14.420 1.00 89.25 118 GLY A O 1
ATOM 931 N N . GLN A 1 119 ? 3.544 4.478 -13.831 1.00 87.56 119 GLN A N 1
ATOM 932 C CA . GLN A 1 119 ? 4.132 4.901 -15.102 1.00 87.56 119 GLN A CA 1
ATOM 933 C C . GLN A 1 119 ? 5.419 4.118 -15.400 1.00 87.56 119 GLN A C 1
ATOM 935 O O . GLN A 1 119 ? 6.168 3.717 -14.503 1.00 87.56 119 GLN A O 1
ATOM 940 N N . CYS A 1 120 ? 5.680 3.939 -16.689 1.00 88.69 120 CYS A N 1
ATOM 941 C CA . CYS A 1 120 ? 6.880 3.336 -17.242 1.00 88.69 120 CYS A CA 1
ATOM 942 C C . CYS A 1 120 ? 7.648 4.388 -18.047 1.00 88.69 120 CYS A C 1
ATOM 944 O O . CYS A 1 120 ? 7.082 5.028 -18.930 1.00 88.69 120 CYS A O 1
ATOM 946 N N . ARG A 1 121 ? 8.942 4.556 -17.780 1.00 87.06 121 ARG A N 1
ATOM 947 C CA . ARG A 1 121 ? 9.839 5.431 -18.545 1.00 87.06 121 ARG A CA 1
ATOM 948 C C . ARG A 1 121 ? 10.824 4.599 -19.341 1.00 87.06 121 ARG A C 1
ATOM 950 O O . ARG A 1 121 ? 11.405 3.660 -18.808 1.00 87.06 121 ARG A O 1
ATOM 957 N N . VAL A 1 122 ? 11.027 4.962 -20.600 1.00 86.31 122 VAL A N 1
ATOM 958 C CA . VAL A 1 122 ? 12.004 4.334 -21.489 1.00 86.31 122 VAL A CA 1
ATOM 959 C C . VAL A 1 122 ? 13.043 5.373 -21.870 1.00 86.31 122 VAL A C 1
ATOM 961 O O . VAL A 1 122 ? 12.708 6.435 -22.395 1.00 86.31 122 VAL A O 1
ATOM 964 N N . LEU A 1 123 ? 14.297 5.050 -21.579 1.00 81.62 123 LEU A N 1
ATOM 965 C CA . LEU A 1 123 ? 15.466 5.843 -21.918 1.00 81.62 123 LEU A CA 1
ATOM 966 C C . LEU A 1 123 ? 16.173 5.205 -23.108 1.00 81.62 123 LEU A C 1
ATOM 968 O O . LEU A 1 123 ? 16.526 4.022 -23.060 1.00 81.62 123 LEU A O 1
ATOM 972 N N . ASN A 1 124 ? 16.413 6.000 -24.150 1.00 75.38 124 ASN A N 1
ATOM 973 C CA . ASN A 1 124 ? 17.189 5.549 -25.303 1.00 75.38 124 ASN A CA 1
ATOM 974 C C . ASN A 1 124 ? 18.645 5.269 -24.911 1.00 75.38 124 ASN A C 1
ATOM 976 O O . ASN A 1 124 ? 19.227 4.274 -25.348 1.00 75.38 124 ASN A O 1
ATOM 980 N N . ASP A 1 125 ? 19.209 6.112 -24.040 1.00 69.00 125 ASP A N 1
ATOM 981 C CA . ASP A 1 125 ? 20.550 5.928 -23.496 1.00 69.00 125 ASP A CA 1
ATOM 982 C C . ASP A 1 125 ? 20.588 4.766 -22.484 1.00 69.00 125 ASP A C 1
ATOM 984 O O . ASP A 1 125 ? 19.724 4.602 -21.615 1.00 69.00 125 ASP A O 1
ATOM 988 N N . SER A 1 126 ? 21.638 3.954 -22.591 1.00 61.22 126 SER A N 1
ATOM 989 C CA . SER A 1 126 ? 21.941 2.854 -21.669 1.00 61.22 126 SER A CA 1
ATOM 990 C C . SER A 1 126 ? 22.399 3.366 -20.300 1.00 61.22 126 SER A C 1
ATOM 992 O O . SER A 1 126 ? 22.312 2.648 -19.302 1.00 61.22 126 SER A O 1
ATOM 994 N N . SER A 1 127 ? 22.876 4.613 -20.242 1.00 59.44 127 SER A N 1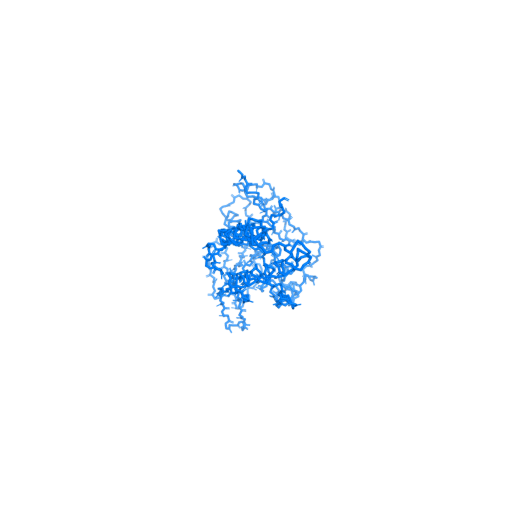
ATOM 995 C CA . SER A 1 127 ? 23.281 5.293 -19.018 1.00 59.44 127 SER A CA 1
ATOM 996 C C . SER A 1 127 ? 22.640 6.682 -18.944 1.00 59.44 127 SER A C 1
ATOM 998 O O . SER A 1 127 ? 23.177 7.612 -19.540 1.00 59.44 127 SER A O 1
ATOM 1000 N N . PRO A 1 128 ? 21.537 6.891 -18.193 1.00 58.84 128 PRO A N 1
ATOM 1001 C CA . PRO A 1 128 ? 21.026 8.241 -17.971 1.00 58.84 128 PRO A CA 1
ATOM 1002 C C . PRO A 1 128 ? 22.156 9.122 -17.452 1.00 58.84 128 PRO A C 1
ATOM 1004 O O . PRO A 1 128 ? 22.803 8.774 -16.454 1.00 58.84 128 PRO A O 1
ATOM 1007 N N . SER A 1 129 ? 22.405 10.245 -18.133 1.00 56.91 129 SER A N 1
ATOM 1008 C CA . SER A 1 129 ? 23.501 11.144 -17.782 1.00 56.91 129 SER A CA 1
ATOM 1009 C C . SER A 1 129 ? 23.454 11.445 -16.281 1.00 56.91 129 SER A C 1
ATOM 1011 O O . SER A 1 129 ? 22.483 11.982 -15.738 1.00 56.91 129 SER A O 1
ATOM 1013 N N . ALA A 1 130 ? 24.515 11.049 -15.573 1.00 50.19 130 ALA A N 1
ATOM 1014 C CA . ALA A 1 130 ? 24.554 10.992 -14.113 1.00 50.19 130 ALA A CA 1
ATOM 1015 C C . ALA A 1 130 ? 24.387 12.363 -13.420 1.00 50.19 130 ALA A C 1
ATOM 1017 O O . ALA A 1 130 ? 24.427 12.442 -12.197 1.00 50.19 130 ALA A O 1
ATOM 1018 N N . GLY A 1 131 ? 24.223 13.450 -14.186 1.00 51.91 131 GLY A N 1
ATOM 1019 C CA . GLY A 1 131 ? 24.177 14.846 -13.761 1.00 51.91 131 GLY A CA 1
ATOM 1020 C C . GLY A 1 131 ? 22.882 15.621 -14.035 1.00 51.91 131 GLY A C 1
ATOM 1021 O O . GLY A 1 131 ? 22.741 16.703 -13.469 1.00 51.91 131 GLY A O 1
ATOM 1022 N N . GLY A 1 132 ? 21.957 15.114 -14.856 1.00 60.53 132 GLY A N 1
ATOM 1023 C CA . GLY A 1 132 ? 20.881 15.920 -15.456 1.00 60.53 132 GLY A CA 1
ATOM 1024 C C . GLY A 1 132 ? 19.599 16.102 -14.627 1.00 60.53 132 GLY A C 1
ATOM 1025 O O . GLY A 1 132 ? 19.351 15.401 -13.645 1.00 60.53 132 GLY A O 1
ATOM 1026 N N . ALA A 1 133 ? 18.747 17.040 -15.066 1.00 67.25 133 ALA A N 1
ATOM 1027 C CA . ALA A 1 133 ? 17.376 17.235 -14.572 1.00 67.25 133 ALA A CA 1
ATOM 1028 C C . ALA A 1 133 ? 16.521 15.951 -14.654 1.00 67.25 133 ALA A C 1
ATOM 1030 O O . ALA A 1 133 ? 15.666 15.730 -13.800 1.00 67.25 133 ALA A O 1
ATOM 1031 N N . GLN A 1 134 ? 16.837 15.076 -15.609 1.00 72.38 134 GLN A N 1
ATOM 1032 C CA . GLN A 1 134 ? 16.217 13.769 -15.821 1.00 72.38 134 GLN A CA 1
ATOM 1033 C C . GLN A 1 134 ? 16.259 12.868 -14.576 1.00 72.38 134 GLN A C 1
ATOM 1035 O O . GLN A 1 134 ? 15.236 12.346 -14.142 1.00 72.38 134 GLN A O 1
ATOM 1040 N N . TRP A 1 135 ? 17.414 12.758 -13.907 1.00 74.06 135 TRP A N 1
ATOM 1041 C CA . TRP A 1 135 ? 17.522 11.958 -12.679 1.00 74.06 135 TRP A CA 1
ATOM 1042 C C . TRP A 1 135 ? 16.660 12.517 -11.542 1.00 74.06 135 TRP A C 1
ATOM 1044 O O . TRP A 1 135 ? 16.106 11.757 -10.750 1.00 74.06 135 TRP A O 1
ATOM 1054 N N . ARG A 1 136 ? 16.500 13.845 -11.467 1.00 74.00 136 ARG A N 1
ATOM 1055 C CA . ARG A 1 136 ? 15.618 14.455 -10.462 1.00 74.00 136 ARG A CA 1
ATOM 1056 C C . ARG A 1 136 ? 14.172 14.046 -10.704 1.00 74.00 136 ARG A C 1
ATOM 1058 O O . ARG A 1 136 ? 13.509 13.660 -9.748 1.00 74.00 136 ARG A O 1
ATOM 1065 N N . GLN A 1 137 ? 13.723 14.064 -11.957 1.00 76.69 137 GLN A N 1
ATOM 1066 C CA . GLN A 1 137 ? 12.372 13.643 -12.329 1.00 76.69 137 GLN A CA 1
ATOM 1067 C C . GLN A 1 137 ? 12.124 12.166 -11.989 1.00 76.69 137 GLN A C 1
ATOM 1069 O O . GLN A 1 137 ? 11.100 11.857 -11.385 1.00 76.69 137 GLN A O 1
ATOM 1074 N N . ILE A 1 138 ? 13.087 11.278 -12.267 1.00 78.94 138 ILE A N 1
ATOM 1075 C CA . ILE A 1 138 ? 13.003 9.851 -11.901 1.00 78.94 138 ILE A CA 1
ATOM 1076 C C . ILE A 1 138 ? 12.897 9.678 -10.379 1.00 78.94 138 ILE A C 1
ATOM 1078 O O . ILE A 1 138 ? 12.021 8.967 -9.892 1.00 78.94 138 ILE A O 1
ATOM 1082 N N . THR A 1 139 ? 13.739 10.365 -9.599 1.00 76.81 139 THR A N 1
ATOM 1083 C CA . THR A 1 139 ? 13.648 10.262 -8.132 1.00 76.81 139 THR A CA 1
ATOM 1084 C C . THR A 1 139 ? 12.356 10.843 -7.573 1.00 76.81 139 THR A C 1
ATOM 1086 O O . THR A 1 139 ? 11.761 10.237 -6.689 1.00 76.81 139 THR A O 1
ATOM 1089 N N . GLN A 1 140 ? 11.895 11.986 -8.089 1.00 76.88 140 GLN A N 1
ATOM 1090 C CA . GLN A 1 140 ? 10.633 12.599 -7.668 1.00 76.88 140 GLN A CA 1
ATOM 1091 C C . GLN A 1 140 ? 9.457 11.673 -7.948 1.00 76.88 140 GLN A C 1
ATOM 1093 O O . GLN A 1 140 ? 8.567 11.547 -7.114 1.00 76.88 140 GLN A O 1
ATOM 1098 N N . MET A 1 141 ? 9.489 10.985 -9.085 1.00 77.19 141 MET A N 1
ATOM 1099 C CA . MET A 1 141 ? 8.505 9.977 -9.426 1.00 77.19 141 MET A CA 1
ATOM 1100 C C . MET A 1 141 ? 8.450 8.854 -8.372 1.00 77.19 141 MET A C 1
ATOM 1102 O O . MET A 1 141 ? 7.366 8.540 -7.886 1.00 77.19 141 MET A O 1
ATOM 1106 N N . TRP A 1 142 ? 9.586 8.249 -8.007 1.00 81.50 142 TRP A N 1
ATOM 1107 C CA . TRP A 1 142 ? 9.600 7.173 -7.001 1.00 81.50 142 TRP A CA 1
ATOM 1108 C C . TRP A 1 142 ? 9.087 7.643 -5.648 1.00 81.50 142 TRP A C 1
ATOM 1110 O O . TRP A 1 142 ? 8.388 6.915 -4.951 1.00 81.50 142 TRP A O 1
ATOM 1120 N N . GLN A 1 143 ? 9.383 8.890 -5.295 1.00 75.62 143 GLN A N 1
ATOM 1121 C CA . GLN A 1 143 ? 8.841 9.479 -4.083 1.00 75.62 143 GLN A CA 1
ATOM 1122 C C . GLN A 1 143 ? 7.335 9.664 -4.162 1.00 75.62 143 GLN A C 1
ATOM 1124 O O . GLN A 1 143 ? 6.646 9.281 -3.228 1.00 75.62 143 GLN A O 1
ATOM 1129 N N . GLN A 1 144 ? 6.812 10.213 -5.257 1.00 73.38 144 GLN A N 1
ATOM 1130 C CA . GLN A 1 144 ? 5.370 10.386 -5.435 1.00 73.38 144 GLN A CA 1
ATOM 1131 C C . GLN A 1 144 ? 4.623 9.050 -5.361 1.00 73.38 144 GLN A C 1
ATOM 1133 O O . GLN A 1 144 ? 3.561 9.000 -4.748 1.00 73.38 144 GLN A O 1
ATOM 1138 N N . ALA A 1 145 ? 5.202 7.975 -5.904 1.00 71.94 145 ALA A N 1
ATOM 1139 C CA . ALA A 1 145 ? 4.652 6.628 -5.773 1.00 71.94 145 ALA A CA 1
ATOM 1140 C C . ALA A 1 145 ? 4.652 6.130 -4.313 1.00 71.94 145 ALA A C 1
ATOM 1142 O O . ALA A 1 145 ? 3.713 5.464 -3.896 1.00 71.94 145 ALA A O 1
ATOM 1143 N N . HIS A 1 146 ? 5.667 6.487 -3.517 1.00 72.31 146 HIS A N 1
ATOM 1144 C CA . HIS A 1 146 ? 5.822 6.048 -2.124 1.00 72.31 146 HIS A CA 1
ATOM 1145 C C . HIS A 1 146 ? 4.998 6.850 -1.104 1.00 72.31 146 HIS A C 1
ATOM 1147 O O . HIS A 1 146 ? 4.528 6.295 -0.110 1.00 72.31 146 HIS A O 1
ATOM 1153 N N . GLN A 1 147 ? 4.832 8.161 -1.320 1.00 70.88 147 GLN A N 1
ATOM 1154 C CA . GLN A 1 147 ? 4.261 9.095 -0.336 1.00 70.88 147 GLN A CA 1
ATOM 1155 C C . GLN A 1 147 ? 2.935 8.604 0.278 1.00 70.88 147 GLN A C 1
ATOM 1157 O O . GLN A 1 147 ? 2.876 8.523 1.509 1.00 70.88 147 GLN A O 1
ATOM 1162 N N . PRO A 1 148 ? 1.921 8.174 -0.508 1.00 69.19 148 PRO A N 1
ATOM 1163 C CA . PRO A 1 148 ? 0.630 7.745 0.039 1.00 69.19 148 PRO A CA 1
ATOM 1164 C C . PRO A 1 148 ? 0.720 6.538 0.977 1.00 69.19 148 PRO A C 1
ATOM 1166 O O . PRO A 1 148 ? -0.142 6.360 1.831 1.00 69.19 148 PRO A O 1
ATOM 1169 N N . PHE A 1 149 ? 1.749 5.707 0.815 1.00 70.81 149 PHE A N 1
ATOM 1170 C CA . PHE A 1 149 ? 1.920 4.445 1.531 1.00 70.81 149 PHE A CA 1
ATOM 1171 C C . PHE A 1 149 ? 2.866 4.559 2.731 1.00 70.81 149 PHE A C 1
ATOM 1173 O O . PHE A 1 149 ? 2.880 3.682 3.589 1.00 70.81 149 PHE A O 1
ATOM 1180 N N . SER A 1 150 ? 3.640 5.642 2.798 1.00 68.00 150 SER A N 1
ATOM 1181 C CA . SER A 1 150 ? 4.680 5.858 3.807 1.00 68.00 150 SER A CA 1
ATOM 1182 C C . SER A 1 150 ? 4.191 6.557 5.078 1.00 68.00 150 SER A C 1
ATOM 1184 O O . SER A 1 150 ? 4.842 6.483 6.126 1.00 68.00 150 SER A O 1
ATOM 1186 N N . GLU A 1 151 ? 3.039 7.229 5.007 1.00 70.62 151 GLU A N 1
ATOM 1187 C CA . GLU A 1 151 ? 2.497 7.988 6.128 1.00 70.62 151 GLU A CA 1
ATOM 1188 C C . GLU A 1 151 ? 1.877 7.064 7.178 1.00 70.62 151 GLU A C 1
ATOM 1190 O O . GLU A 1 151 ? 0.778 6.539 7.019 1.00 70.62 151 GLU A O 1
ATOM 1195 N N . HIS A 1 152 ? 2.577 6.916 8.300 1.00 73.06 152 HIS A N 1
ATOM 1196 C CA . HIS A 1 152 ? 2.059 6.222 9.470 1.00 73.06 152 HIS A CA 1
ATOM 1197 C C . HIS A 1 152 ? 1.399 7.242 10.392 1.00 73.06 152 HIS A C 1
ATOM 1199 O O . HIS A 1 152 ? 2.074 7.977 11.116 1.00 73.06 152 HIS A O 1
ATOM 1205 N N . ARG A 1 153 ? 0.069 7.305 10.353 1.00 78.94 153 ARG A N 1
ATOM 1206 C CA . ARG A 1 153 ? -0.709 8.280 11.126 1.00 78.94 153 ARG A CA 1
ATOM 1207 C C . ARG A 1 153 ? -1.043 7.735 12.515 1.00 78.94 153 ARG A C 1
ATOM 1209 O O . ARG A 1 153 ? -1.068 6.520 12.737 1.00 78.94 153 ARG A O 1
ATOM 1216 N N . GLY A 1 154 ? -1.272 8.637 13.467 1.00 82.06 154 GLY A N 1
ATOM 1217 C CA . GLY A 1 154 ? -1.905 8.285 14.737 1.00 82.06 154 GLY A CA 1
ATOM 1218 C C . GLY A 1 154 ? -3.369 7.895 14.517 1.00 82.06 154 GLY A C 1
ATOM 1219 O O . GLY A 1 154 ? -3.972 8.285 13.517 1.00 82.06 154 GLY A O 1
ATOM 1220 N N . ILE A 1 155 ? -3.949 7.130 15.445 1.00 82.62 155 ILE A N 1
ATOM 1221 C CA . ILE A 1 155 ? -5.339 6.650 15.336 1.00 82.62 155 ILE A CA 1
ATOM 1222 C C . ILE A 1 155 ? -6.321 7.828 15.236 1.00 82.62 155 ILE A C 1
ATOM 1224 O O . ILE A 1 155 ? -7.199 7.821 14.374 1.00 82.62 155 ILE A O 1
ATOM 1228 N N . ASP A 1 156 ? -6.133 8.862 16.060 1.00 81.81 156 ASP A N 1
ATOM 1229 C CA . ASP A 1 156 ? -6.991 10.050 16.063 1.00 81.81 156 ASP A CA 1
ATOM 1230 C C . ASP A 1 156 ? -6.917 10.826 14.740 1.00 81.81 156 ASP A C 1
ATOM 1232 O O . ASP A 1 156 ? -7.946 11.190 14.171 1.00 81.81 156 ASP A O 1
ATOM 1236 N N . ASP A 1 157 ? -5.709 11.043 14.210 1.00 83.81 157 ASP A N 1
ATOM 1237 C CA . ASP A 1 157 ? -5.508 11.762 12.946 1.00 83.81 157 ASP A CA 1
ATOM 1238 C C . ASP A 1 157 ? -6.049 10.972 11.749 1.00 83.81 157 ASP A C 1
ATOM 1240 O O . ASP A 1 157 ? -6.664 11.545 10.847 1.00 83.81 157 ASP A O 1
ATOM 1244 N N . ALA A 1 158 ? -5.883 9.646 11.757 1.00 84.25 158 ALA A N 1
ATOM 1245 C CA . ALA A 1 158 ? -6.436 8.773 10.729 1.00 84.25 158 ALA A CA 1
ATOM 1246 C C . ALA A 1 158 ? -7.973 8.808 10.715 1.00 84.25 158 ALA A C 1
ATOM 1248 O O . ALA A 1 158 ? -8.559 8.949 9.643 1.00 84.25 158 ALA A O 1
ATOM 1249 N N . ASN A 1 159 ? -8.630 8.752 11.882 1.00 85.62 159 ASN A N 1
ATOM 1250 C CA . ASN A 1 159 ? -10.092 8.841 11.959 1.00 85.62 159 ASN A CA 1
ATOM 1251 C C . ASN A 1 159 ? -10.609 10.258 11.643 1.00 85.62 159 ASN A C 1
ATOM 1253 O O . ASN A 1 159 ? -11.725 10.407 11.168 1.00 85.62 159 ASN A O 1
ATOM 1257 N N . ARG A 1 160 ? -9.814 11.316 11.836 1.00 85.50 160 ARG A N 1
ATOM 1258 C CA . ARG A 1 160 ? -10.195 12.669 11.384 1.00 85.50 160 ARG A CA 1
ATOM 1259 C C . ARG A 1 160 ? -10.187 12.808 9.865 1.00 85.50 160 ARG A C 1
ATOM 1261 O O . ARG A 1 160 ? -11.096 13.415 9.308 1.00 85.50 160 ARG A O 1
ATOM 1268 N N . LEU A 1 161 ? -9.167 12.263 9.201 1.00 85.44 161 LEU A N 1
ATOM 1269 C CA . LEU A 1 161 ? -9.048 12.306 7.739 1.00 85.44 161 LEU A CA 1
ATOM 1270 C C . LEU A 1 161 ? -10.028 11.348 7.054 1.00 85.44 161 LEU A C 1
ATOM 1272 O O . LEU A 1 161 ? -10.572 11.665 5.999 1.00 85.44 161 LEU A O 1
ATOM 1276 N N . PHE A 1 162 ? -10.261 10.187 7.663 1.00 86.69 162 PHE A N 1
ATOM 1277 C CA . PHE A 1 162 ? -11.132 9.146 7.138 1.00 86.69 162 PHE A CA 1
ATOM 1278 C C . PHE A 1 162 ? -12.043 8.600 8.249 1.00 86.69 162 PHE A C 1
ATOM 1280 O O . PHE A 1 162 ? -11.786 7.516 8.780 1.00 86.69 162 PHE A O 1
ATOM 1287 N N . PRO A 1 163 ? -13.100 9.344 8.636 1.00 84.94 163 PRO A N 1
ATOM 1288 C CA . PRO A 1 163 ? -13.929 8.974 9.777 1.00 84.94 163 PRO A CA 1
ATOM 1289 C C . PRO A 1 163 ? -14.663 7.665 9.538 1.00 84.94 163 PRO A C 1
ATOM 1291 O O . PRO A 1 163 ? -15.471 7.548 8.612 1.00 84.94 163 PRO A O 1
ATOM 1294 N N . VAL A 1 164 ? -14.346 6.684 10.381 1.00 83.75 164 VAL A N 1
ATOM 1295 C CA . VAL A 1 164 ? -15.032 5.389 10.483 1.00 83.75 164 VAL A CA 1
ATOM 1296 C C . VAL A 1 164 ? -16.073 5.434 11.589 1.00 83.75 164 VAL A C 1
ATOM 1298 O O . VAL A 1 164 ? -17.150 4.863 11.435 1.00 83.75 164 VAL A O 1
ATOM 1301 N N . ILE A 1 165 ? -15.744 6.119 12.687 1.00 80.62 165 ILE A N 1
ATOM 1302 C CA . ILE A 1 165 ? -16.643 6.396 13.805 1.00 80.62 165 ILE A CA 1
ATOM 1303 C C . ILE A 1 165 ? -16.700 7.901 14.059 1.00 80.62 165 ILE A C 1
ATOM 1305 O O . ILE A 1 165 ? -15.695 8.597 13.901 1.00 80.62 165 ILE A O 1
ATOM 1309 N N . GLU A 1 166 ? -17.882 8.392 14.429 1.00 69.81 166 GLU A N 1
ATOM 1310 C CA . GLU A 1 166 ? -18.149 9.823 14.626 1.00 69.81 166 GLU A CA 1
ATOM 1311 C C . GLU A 1 166 ? -17.381 10.393 15.826 1.00 69.81 166 GLU A C 1
ATOM 1313 O O . GLU A 1 166 ? -16.871 11.507 15.747 1.00 69.81 166 GLU A O 1
ATOM 1318 N N . ASP A 1 167 ? -17.211 9.599 16.888 1.00 65.94 167 ASP A N 1
ATOM 1319 C CA . ASP A 1 167 ? -16.452 9.970 18.080 1.00 65.94 167 ASP A CA 1
ATOM 1320 C C . ASP A 1 167 ? -15.578 8.804 18.555 1.00 65.94 167 ASP A C 1
ATOM 1322 O O . ASP A 1 167 ? -16.067 7.758 18.974 1.00 65.94 167 ASP A O 1
ATOM 1326 N N . LEU A 1 168 ? -14.256 8.996 18.522 1.00 61.88 168 LEU A N 1
ATOM 1327 C CA . LEU A 1 168 ? -13.285 8.054 19.098 1.00 61.88 168 LEU A CA 1
ATOM 1328 C C . LEU A 1 168 ? -13.143 8.229 20.622 1.00 61.88 168 LEU A C 1
ATOM 1330 O O . LEU A 1 168 ? -12.398 7.495 21.275 1.00 61.88 168 LEU A O 1
ATOM 1334 N N . GLN A 1 169 ? -13.818 9.231 21.199 1.00 59.84 169 GLN A N 1
ATOM 1335 C CA . GLN A 1 169 ? -13.758 9.500 22.627 1.00 59.84 169 GLN A CA 1
ATOM 1336 C C . GLN A 1 169 ? -14.471 8.388 23.394 1.00 59.84 169 GLN A C 1
ATOM 1338 O O . GLN A 1 169 ? -15.696 8.301 23.406 1.00 59.84 169 GLN A O 1
ATOM 1343 N N . ILE A 1 170 ? -13.688 7.574 24.106 1.00 63.53 170 ILE A N 1
ATOM 1344 C CA . ILE A 1 170 ? -14.209 6.692 25.153 1.00 63.53 170 ILE A CA 1
ATOM 1345 C C . ILE A 1 170 ? -15.077 7.569 26.070 1.00 63.53 170 ILE A C 1
ATOM 1347 O O . ILE A 1 170 ? -14.590 8.610 26.521 1.00 63.53 170 ILE A O 1
ATOM 1351 N N . PRO A 1 171 ? -16.341 7.215 26.361 1.00 68.75 171 PRO A N 1
ATOM 1352 C CA . PRO A 1 171 ? -17.269 8.076 27.088 1.00 68.75 171 PRO A CA 1
ATOM 1353 C C . PRO A 1 171 ? -16.958 8.079 28.594 1.00 68.75 171 PRO A C 1
ATOM 1355 O O . PRO A 1 171 ? -17.746 7.635 29.436 1.00 68.75 171 PRO A O 1
ATOM 1358 N N . VAL A 1 172 ? -15.782 8.614 28.942 1.00 76.38 172 VAL A N 1
ATOM 1359 C CA . VAL A 1 172 ? -15.171 8.591 30.279 1.00 76.38 172 VAL A CA 1
ATOM 1360 C C . VAL A 1 172 ? -16.092 9.215 31.318 1.00 76.38 172 VAL A C 1
ATOM 1362 O O . VAL A 1 172 ? -16.151 8.755 32.452 1.00 76.38 172 VAL A O 1
ATOM 1365 N N . ARG A 1 173 ? -16.850 10.245 30.922 1.00 81.31 173 ARG A N 1
ATOM 1366 C CA . ARG A 1 173 ? -17.787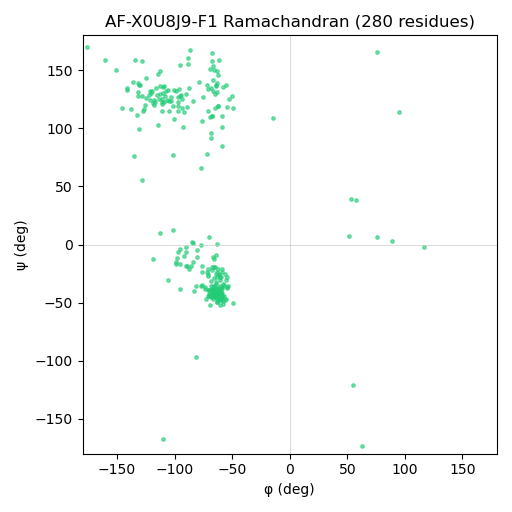 10.958 31.800 1.00 81.31 173 ARG A CA 1
ATOM 1367 C C . ARG A 1 173 ? -18.944 10.076 32.257 1.00 81.31 173 ARG A C 1
ATOM 1369 O O . ARG A 1 173 ? -19.284 10.101 33.436 1.00 81.31 173 ARG A O 1
ATOM 1376 N N . GLY A 1 174 ? -19.535 9.296 31.352 1.00 81.56 174 GLY A N 1
ATOM 1377 C CA . GLY A 1 174 ? -20.639 8.409 31.712 1.00 81.56 174 GLY A CA 1
ATOM 1378 C C . GLY A 1 174 ? -20.161 7.195 32.503 1.00 81.56 174 GLY A C 1
ATOM 1379 O O . GLY A 1 174 ? -20.786 6.850 33.504 1.00 81.56 174 GLY A O 1
ATOM 1380 N N . LEU A 1 175 ? -18.994 6.633 32.159 1.00 80.94 175 LEU A N 1
ATOM 1381 C CA . LEU A 1 175 ? -18.376 5.573 32.962 1.00 80.94 175 LEU A CA 1
ATOM 1382 C C . LEU A 1 175 ? -18.036 6.069 34.377 1.00 80.94 175 LEU A C 1
ATOM 1384 O O . LEU A 1 175 ? -18.338 5.394 35.358 1.00 80.94 175 LEU A O 1
ATOM 1388 N N . PHE A 1 176 ? -17.463 7.268 34.497 1.00 85.75 176 PHE A N 1
ATOM 1389 C CA . PHE A 1 176 ? -17.155 7.888 35.783 1.00 85.75 176 PHE A CA 1
ATOM 1390 C C . PHE A 1 176 ? -18.412 8.127 36.626 1.00 85.75 176 PHE A C 1
ATOM 1392 O O . PHE A 1 176 ? -18.427 7.769 37.802 1.00 85.75 176 PHE A O 1
ATOM 1399 N N . LEU A 1 177 ? -19.481 8.676 36.036 1.00 86.81 177 LEU A N 1
ATOM 1400 C CA . LEU A 1 177 ? -20.764 8.849 36.726 1.00 86.81 177 LEU A CA 1
ATOM 1401 C C . LEU A 1 177 ? -21.337 7.515 37.202 1.00 86.81 177 LEU A C 1
ATOM 1403 O O . LEU A 1 177 ? -21.829 7.432 38.324 1.00 86.81 177 LEU A O 1
ATOM 1407 N N . LEU A 1 178 ? -21.243 6.471 36.379 1.00 83.75 178 LEU A N 1
ATOM 1408 C CA . LEU A 1 178 ? -21.739 5.143 36.717 1.00 83.75 178 LEU A CA 1
ATOM 1409 C C . LEU A 1 178 ? -20.944 4.524 37.877 1.00 83.75 178 LEU A C 1
ATOM 1411 O O . LEU A 1 178 ? -21.546 4.027 38.828 1.00 83.75 178 LEU A O 1
ATOM 1415 N N . ILE A 1 179 ? -19.611 4.633 37.860 1.00 84.25 179 ILE A N 1
ATOM 1416 C CA . ILE A 1 179 ? -18.742 4.203 38.969 1.00 84.25 179 ILE A CA 1
ATOM 1417 C C . ILE A 1 179 ? -19.039 5.009 40.242 1.00 84.25 179 ILE A C 1
ATOM 1419 O O . ILE A 1 179 ? -19.123 4.430 41.325 1.00 84.25 179 ILE A O 1
ATOM 1423 N N . LEU A 1 180 ? -19.236 6.326 40.134 1.00 88.00 180 LEU A N 1
ATOM 1424 C CA . LEU A 1 180 ? -19.545 7.198 41.270 1.00 88.00 180 LEU A CA 1
ATOM 1425 C C . LEU A 1 180 ? -20.888 6.835 41.915 1.00 88.00 180 LEU A C 1
ATOM 1427 O O . LEU A 1 180 ? -20.965 6.649 43.130 1.00 88.00 180 LEU A O 1
ATOM 1431 N N . LEU A 1 181 ? -21.937 6.692 41.101 1.00 84.62 181 LEU A N 1
ATOM 1432 C CA . LEU A 1 181 ? -23.274 6.294 41.547 1.00 84.62 181 LEU A CA 1
ATOM 1433 C C . LEU A 1 181 ? -23.217 4.926 42.236 1.00 84.62 181 LEU A C 1
ATOM 1435 O O . LEU A 1 181 ? -23.859 4.706 43.265 1.00 84.62 181 LEU A O 1
ATOM 1439 N N . PHE A 1 182 ? -22.362 4.041 41.730 1.00 80.81 182 PHE A N 1
ATOM 1440 C CA . PHE A 1 182 ? -22.145 2.732 42.310 1.00 80.81 182 PHE A CA 1
ATOM 1441 C C . PHE A 1 182 ? -21.386 2.751 43.646 1.00 80.81 182 PHE A C 1
ATOM 1443 O O . PHE A 1 182 ? -21.807 2.095 44.601 1.00 80.81 182 PHE A O 1
ATOM 1450 N N . ALA A 1 183 ? -20.315 3.540 43.758 1.00 82.69 183 ALA A N 1
ATOM 1451 C CA . ALA A 1 183 ? -19.574 3.717 45.007 1.00 82.69 183 ALA A CA 1
ATOM 1452 C C . ALA A 1 183 ? -20.472 4.282 46.123 1.00 82.69 183 ALA A C 1
ATOM 1454 O O . ALA A 1 183 ? -20.417 3.829 47.269 1.00 82.69 183 ALA A O 1
ATOM 1455 N N . VAL A 1 184 ? -21.359 5.219 45.771 1.00 85.25 184 VAL A N 1
ATOM 1456 C CA . VAL A 1 184 ? -22.386 5.758 46.676 1.00 85.25 184 VAL A CA 1
ATOM 1457 C C . VAL A 1 184 ? -23.424 4.686 47.043 1.00 85.25 184 VAL A C 1
ATOM 1459 O O . VAL A 1 184 ? -23.832 4.589 48.203 1.00 85.25 184 VAL A O 1
ATOM 1462 N N . GLY A 1 185 ? -23.816 3.840 46.086 1.00 78.75 185 GLY A N 1
ATOM 1463 C CA . GLY A 1 185 ? -24.720 2.710 46.309 1.00 78.75 185 GLY A CA 1
ATOM 1464 C C . GLY A 1 185 ? -24.181 1.692 47.320 1.00 78.75 185 GLY A C 1
ATOM 1465 O O . GLY A 1 185 ? -24.863 1.379 48.297 1.00 78.75 185 GLY A O 1
ATOM 1466 N N . ILE A 1 186 ? -22.947 1.210 47.126 1.00 75.69 186 ILE A N 1
ATOM 1467 C CA . ILE A 1 186 ? -22.298 0.240 48.027 1.00 75.69 186 ILE A CA 1
ATOM 1468 C C . ILE A 1 186 ? -22.000 0.845 49.398 1.00 75.69 186 ILE A C 1
ATOM 1470 O O . ILE A 1 186 ? -22.165 0.163 50.409 1.00 75.69 186 ILE A O 1
ATOM 1474 N N . GLY A 1 187 ? -21.505 2.082 49.434 1.00 77.75 187 GLY A N 1
ATOM 1475 C CA . GLY A 1 187 ? -21.028 2.697 50.665 1.00 77.75 187 GLY A CA 1
ATOM 1476 C C . GLY A 1 187 ? -22.176 3.265 51.502 1.00 77.75 187 GLY A C 1
ATOM 1477 O O . GLY A 1 187 ? -22.795 2.541 52.286 1.00 77.75 187 GLY A O 1
ATOM 1478 N N . PRO A 1 188 ? -22.459 4.572 51.384 1.00 80.06 188 PRO A N 1
ATOM 1479 C CA . PRO A 1 188 ? -23.392 5.263 52.267 1.00 80.06 188 PRO A CA 1
ATOM 1480 C C . PRO A 1 188 ? -24.816 4.702 52.195 1.00 80.06 188 PRO A C 1
ATOM 1482 O O . PRO A 1 188 ? -25.443 4.518 53.237 1.00 80.06 188 PRO A O 1
ATOM 1485 N N . VAL A 1 189 ? -25.330 4.384 51.004 1.00 79.56 189 VAL A N 1
ATOM 1486 C CA . VAL A 1 189 ? -26.736 3.974 50.853 1.00 79.56 189 VAL A CA 1
ATOM 1487 C C . VAL A 1 189 ? -26.988 2.599 51.474 1.00 79.56 189 VAL A C 1
ATOM 1489 O O . VAL A 1 189 ? -27.875 2.465 52.320 1.00 79.56 189 VAL A O 1
ATOM 1492 N N . ASN A 1 190 ? -26.188 1.588 51.121 1.00 77.00 190 ASN A N 1
ATOM 1493 C CA . ASN A 1 190 ? -26.343 0.237 51.666 1.00 77.00 190 ASN A CA 1
ATOM 1494 C C . ASN A 1 190 ? -26.163 0.214 53.198 1.00 77.00 190 ASN A C 1
ATOM 1496 O O . ASN A 1 190 ? -26.953 -0.419 53.901 1.00 77.00 190 ASN A O 1
ATOM 1500 N N . LEU A 1 191 ? -25.183 0.958 53.735 1.00 75.38 191 LEU A N 1
ATOM 1501 C CA . LEU A 1 191 ? -24.940 1.044 55.181 1.00 75.38 191 LEU A CA 1
ATOM 1502 C C . LEU A 1 191 ? -26.091 1.716 55.938 1.00 75.38 191 LEU A C 1
ATOM 1504 O O . LEU A 1 191 ? -26.511 1.199 56.974 1.00 75.38 191 LEU A O 1
ATOM 1508 N N . ILE A 1 192 ? -26.630 2.831 55.433 1.00 79.50 192 ILE A N 1
ATOM 1509 C CA . ILE A 1 192 ? -27.743 3.546 56.081 1.00 79.50 192 ILE A CA 1
ATOM 1510 C C . ILE A 1 192 ? -29.012 2.687 56.076 1.00 79.50 192 ILE A C 1
ATOM 1512 O O . ILE A 1 192 ? -29.696 2.590 57.099 1.00 79.50 192 ILE A O 1
ATOM 1516 N N . VAL A 1 193 ? -29.317 2.022 54.957 1.00 76.25 193 VAL A N 1
ATOM 1517 C CA . VAL A 1 193 ? -30.495 1.148 54.837 1.00 76.25 193 VAL A CA 1
ATOM 1518 C C . VAL A 1 193 ? -30.391 -0.049 55.787 1.00 76.25 193 VAL A C 1
ATOM 1520 O O . VAL A 1 193 ? -31.334 -0.324 56.537 1.00 76.25 193 VAL A O 1
ATOM 1523 N N . LEU A 1 194 ? -29.236 -0.723 55.845 1.00 71.00 194 LEU A N 1
ATOM 1524 C CA . LEU A 1 194 ? -29.034 -1.850 56.764 1.00 71.00 194 LEU A CA 1
ATOM 1525 C C . LEU A 1 194 ? -29.006 -1.424 58.234 1.00 71.00 194 LEU A C 1
ATOM 1527 O O . LEU A 1 194 ? -29.515 -2.157 59.088 1.00 71.00 194 LEU A O 1
ATOM 1531 N N . ALA A 1 195 ? -28.453 -0.246 58.536 1.00 68.88 195 ALA A N 1
ATOM 1532 C CA . ALA A 1 195 ? -28.487 0.319 59.882 1.00 68.88 195 ALA A CA 1
ATOM 1533 C C . ALA A 1 195 ? -29.932 0.556 60.342 1.00 68.88 195 ALA A C 1
ATOM 1535 O O . ALA A 1 195 ? -30.274 0.230 61.481 1.00 68.88 195 ALA A O 1
ATOM 1536 N N . LYS A 1 196 ? -30.803 1.028 59.440 1.00 74.69 196 LYS A N 1
ATOM 1537 C CA . LYS A 1 196 ? -32.235 1.211 59.717 1.00 74.69 196 LYS A CA 1
ATOM 1538 C C . LYS A 1 196 ? -32.992 -0.113 59.893 1.00 74.69 196 LYS A C 1
ATOM 1540 O O . LYS A 1 196 ? -33.926 -0.163 60.686 1.00 74.69 196 LYS A O 1
ATOM 1545 N N . MET A 1 197 ? -32.588 -1.188 59.210 1.00 71.81 197 MET A N 1
ATOM 1546 C CA . MET A 1 197 ? -33.273 -2.494 59.254 1.00 71.81 197 MET A CA 1
ATOM 1547 C C . MET A 1 197 ? -32.780 -3.465 60.349 1.00 71.81 197 MET A C 1
ATOM 1549 O O . MET A 1 197 ? -33.331 -4.559 60.462 1.00 71.81 197 MET A O 1
ATOM 1553 N N . ARG A 1 198 ? -31.760 -3.117 61.158 1.00 66.75 198 ARG A N 1
ATOM 1554 C CA . ARG A 1 198 ? -31.179 -3.937 62.262 1.00 66.75 198 ARG A CA 1
ATOM 1555 C C . ARG A 1 198 ? -30.765 -5.386 61.909 1.00 66.75 198 ARG A C 1
ATOM 1557 O O . ARG A 1 198 ? -30.352 -6.136 62.791 1.00 66.75 198 ARG A O 1
ATOM 1564 N N . ARG A 1 199 ? -30.793 -5.797 60.638 1.00 65.12 199 ARG A N 1
ATOM 1565 C CA . ARG A 1 199 ? -30.437 -7.149 60.169 1.00 65.12 199 ARG A CA 1
ATOM 1566 C C . ARG A 1 199 ? -29.027 -7.170 59.577 1.00 65.12 199 ARG A C 1
ATOM 1568 O O . ARG A 1 199 ? -28.852 -7.212 58.366 1.00 65.12 199 ARG A O 1
ATOM 1575 N N . ARG A 1 200 ? -28.001 -7.168 60.435 1.00 62.44 200 ARG A N 1
ATOM 1576 C CA . ARG A 1 200 ? -26.582 -7.148 60.009 1.00 62.44 200 ARG A CA 1
ATOM 1577 C C . ARG A 1 200 ? -26.157 -8.361 59.162 1.00 62.44 200 ARG A C 1
ATOM 1579 O O . ARG A 1 200 ? -25.284 -8.221 58.317 1.00 62.44 200 ARG A O 1
ATOM 1586 N N . ILE A 1 201 ? -26.796 -9.521 59.332 1.00 70.75 201 ILE A N 1
ATOM 1587 C CA . ILE A 1 201 ? -26.485 -10.756 58.579 1.00 70.75 201 ILE A CA 1
ATOM 1588 C C . ILE A 1 201 ? -26.849 -10.647 57.085 1.00 70.75 201 ILE A C 1
ATOM 1590 O O . ILE A 1 201 ? -26.258 -11.335 56.257 1.00 70.75 201 ILE A O 1
ATOM 1594 N N . TRP A 1 202 ? -27.753 -9.737 56.704 1.00 68.88 202 TRP A N 1
ATOM 1595 C CA . TRP A 1 202 ? -28.138 -9.535 55.300 1.00 68.88 202 TRP A CA 1
ATOM 1596 C C . TRP A 1 202 ? -27.012 -8.984 54.408 1.00 68.88 202 TRP A C 1
ATOM 1598 O O . TRP A 1 202 ? -27.125 -9.071 53.186 1.00 68.88 202 TRP A O 1
ATOM 1608 N N . MET A 1 203 ? -25.900 -8.501 54.982 1.00 67.44 203 MET A N 1
ATOM 1609 C CA . MET A 1 203 ? -24.711 -8.094 54.215 1.00 67.44 203 MET A CA 1
ATOM 1610 C C . MET A 1 203 ? -24.168 -9.205 53.307 1.00 67.44 203 MET A C 1
ATOM 1612 O O . MET A 1 203 ? -23.649 -8.907 52.234 1.00 67.44 203 MET A O 1
ATOM 1616 N N . LEU A 1 204 ? -24.335 -10.475 53.700 1.00 73.88 204 LEU A N 1
ATOM 1617 C CA . LEU A 1 204 ? -23.905 -11.630 52.904 1.00 73.88 204 LEU A CA 1
ATOM 1618 C C . LEU A 1 204 ? -24.601 -11.720 51.538 1.00 73.88 204 LEU A C 1
ATOM 1620 O O . LEU A 1 204 ? -24.021 -12.272 50.613 1.00 73.88 204 LEU A O 1
ATOM 1624 N N . TRP A 1 205 ? -25.814 -11.174 51.398 1.00 79.62 205 TRP A N 1
ATOM 1625 C CA . TRP A 1 205 ? -26.580 -11.204 50.146 1.00 79.62 205 TRP A CA 1
ATOM 1626 C C . TRP A 1 205 ? -26.615 -9.861 49.420 1.00 79.62 205 TRP A C 1
ATOM 1628 O O . TRP A 1 205 ? -26.662 -9.837 48.191 1.00 79.62 205 TRP A O 1
ATOM 1638 N N . THR A 1 206 ? -26.558 -8.739 50.141 1.00 78.00 206 THR A N 1
ATOM 1639 C CA . THR A 1 206 ? -26.612 -7.422 49.492 1.00 78.00 206 THR A CA 1
ATOM 1640 C C . THR A 1 206 ? -25.347 -7.118 48.707 1.00 78.00 206 THR A C 1
ATOM 1642 O O . THR A 1 206 ? -25.449 -6.602 47.602 1.00 78.00 206 THR A O 1
ATOM 1645 N N . VAL A 1 207 ? -24.166 -7.490 49.208 1.00 80.44 207 VAL A N 1
ATOM 1646 C CA . VAL A 1 207 ? -22.909 -7.241 48.485 1.00 80.44 207 VAL A CA 1
ATOM 1647 C C . VAL A 1 207 ? -22.859 -7.994 47.141 1.00 80.44 207 VAL A C 1
ATOM 1649 O O . VAL A 1 207 ? -22.627 -7.330 46.128 1.00 80.44 207 VAL A O 1
ATOM 1652 N N . PRO A 1 208 ? -23.151 -9.313 47.064 1.00 83.25 208 PRO A N 1
ATOM 1653 C CA . PRO A 1 208 ? -23.235 -10.025 45.782 1.00 83.25 208 PRO A CA 1
ATOM 1654 C C . PRO A 1 208 ? -24.344 -9.520 44.851 1.00 83.25 208 PRO A C 1
ATOM 1656 O O . PRO A 1 208 ? -24.155 -9.458 43.640 1.00 83.25 208 PRO A O 1
ATOM 1659 N N . ALA A 1 209 ? -25.512 -9.157 45.392 1.00 83.06 209 ALA A N 1
ATOM 1660 C CA . ALA A 1 209 ? -26.606 -8.642 44.571 1.00 83.06 209 ALA A CA 1
ATOM 1661 C C . ALA A 1 209 ? -26.246 -7.287 43.943 1.00 83.06 209 ALA A C 1
ATOM 1663 O O . ALA A 1 209 ? -26.484 -7.063 42.758 1.00 83.06 209 ALA A O 1
ATOM 1664 N N . ILE A 1 210 ? -25.628 -6.397 44.725 1.00 80.62 210 ILE A N 1
ATOM 1665 C CA . ILE A 1 210 ? -25.204 -5.076 44.262 1.00 80.62 210 ILE A CA 1
ATOM 1666 C C . ILE A 1 210 ? -24.093 -5.213 43.210 1.00 80.62 210 ILE A C 1
ATOM 1668 O O . ILE A 1 210 ? -24.175 -4.555 42.174 1.00 80.62 210 ILE A O 1
ATOM 1672 N N . SER A 1 211 ? -23.114 -6.107 43.410 1.00 82.19 211 SER A N 1
ATOM 1673 C CA . SER A 1 211 ? -22.053 -6.340 42.417 1.00 82.19 211 SER A CA 1
ATOM 1674 C C . SER A 1 211 ? -22.593 -6.893 41.094 1.00 82.19 211 SER A C 1
ATOM 1676 O O . SER A 1 211 ? -22.202 -6.407 40.029 1.00 82.19 211 SER A O 1
ATOM 1678 N N . LEU A 1 212 ? -23.545 -7.833 41.139 1.00 87.50 212 LEU A N 1
ATOM 1679 C CA . LEU A 1 212 ? -24.207 -8.363 39.944 1.00 87.50 212 LEU A CA 1
ATOM 1680 C C . LEU A 1 212 ? -24.925 -7.249 39.168 1.00 87.50 212 LEU A C 1
ATOM 1682 O O . LEU A 1 212 ? -24.744 -7.128 37.956 1.00 87.50 212 LEU A O 1
ATOM 1686 N N . VAL A 1 213 ? -25.690 -6.404 39.868 1.00 84.62 213 VAL A N 1
ATOM 1687 C CA . VAL A 1 213 ? -26.409 -5.274 39.257 1.00 84.62 213 VAL A CA 1
ATOM 1688 C C . VAL A 1 213 ? -25.442 -4.309 38.575 1.00 84.62 213 VAL A C 1
ATOM 1690 O O . VAL A 1 213 ? -25.705 -3.878 37.455 1.00 84.62 213 VAL A O 1
ATOM 1693 N N . THR A 1 214 ? -24.296 -4.004 39.180 1.00 81.88 214 THR A N 1
ATOM 1694 C CA . THR A 1 214 ? -23.292 -3.155 38.520 1.00 81.88 214 THR A CA 1
ATOM 1695 C C . THR A 1 214 ? -22.608 -3.802 37.350 1.00 81.88 214 THR A C 1
ATOM 1697 O O . THR A 1 214 ? -22.391 -3.110 36.364 1.00 81.88 214 THR A O 1
ATOM 1700 N N . CYS A 1 215 ? -22.281 -5.093 37.409 1.00 85.44 215 CYS A N 1
ATOM 1701 C CA . CYS A 1 215 ? -21.719 -5.766 36.244 1.00 85.44 215 CYS A CA 1
ATOM 1702 C C . CYS A 1 215 ? -22.679 -5.642 35.058 1.00 85.44 215 CYS A C 1
ATOM 1704 O O . CYS A 1 215 ? -22.253 -5.266 33.970 1.00 85.44 215 CYS A O 1
ATOM 1706 N N . VAL A 1 216 ? -23.979 -5.852 35.292 1.00 89.19 216 VAL A N 1
ATOM 1707 C CA . VAL A 1 216 ? -25.019 -5.666 34.272 1.00 89.19 216 VAL A CA 1
ATOM 1708 C C . VAL A 1 216 ? -25.121 -4.204 33.828 1.00 89.19 216 VAL A C 1
ATOM 1710 O O . VAL A 1 216 ? -25.238 -3.952 32.634 1.00 89.19 216 VAL A O 1
ATOM 1713 N N . ALA A 1 217 ? -25.036 -3.235 34.742 1.00 85.38 217 ALA A N 1
ATOM 1714 C CA . ALA A 1 217 ? -25.128 -1.813 34.408 1.00 85.38 217 ALA A CA 1
ATOM 1715 C C . ALA A 1 217 ? -23.921 -1.306 33.599 1.00 85.38 217 ALA A C 1
ATOM 1717 O O . ALA A 1 217 ? -24.112 -0.627 32.595 1.00 85.38 217 ALA A O 1
ATOM 1718 N N . VAL A 1 218 ? -22.693 -1.657 33.999 1.00 84.00 218 VAL A N 1
ATOM 1719 C CA . VAL A 1 218 ? -21.457 -1.326 33.266 1.00 84.00 218 VAL A CA 1
ATOM 1720 C C . VAL A 1 218 ? -21.487 -1.980 31.891 1.00 84.00 218 VAL A C 1
ATOM 1722 O O . VAL A 1 218 ? -21.239 -1.310 30.894 1.00 84.00 218 VAL A O 1
ATOM 1725 N N . PHE A 1 219 ? -21.823 -3.273 31.832 1.00 84.62 219 PHE A N 1
ATOM 1726 C CA . PHE A 1 219 ? -21.912 -4.008 30.576 1.00 84.62 219 PHE A CA 1
ATOM 1727 C C . PHE A 1 219 ? -22.975 -3.401 29.657 1.00 84.62 219 PHE A C 1
ATOM 1729 O O . PHE A 1 219 ? -22.694 -3.116 28.497 1.00 84.62 219 PHE A O 1
ATOM 1736 N N . GLY A 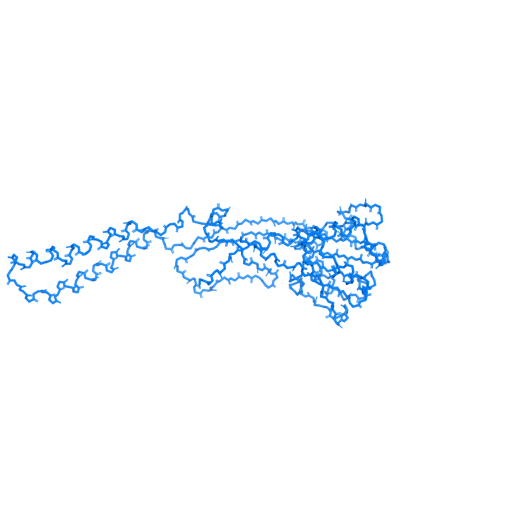1 220 ? -24.171 -3.131 30.183 1.00 86.06 220 GLY A N 1
ATOM 1737 C CA . GLY A 1 220 ? -25.248 -2.483 29.444 1.00 86.06 220 GLY A CA 1
ATOM 1738 C C . GLY A 1 220 ? -24.825 -1.115 28.916 1.00 86.06 220 GLY A C 1
ATOM 1739 O O . GLY A 1 220 ? -24.961 -0.858 27.725 1.00 86.06 220 GLY A O 1
ATOM 1740 N N . TYR A 1 221 ? -24.238 -0.272 29.767 1.00 83.56 221 TYR A N 1
ATOM 1741 C CA . TYR A 1 221 ? -23.743 1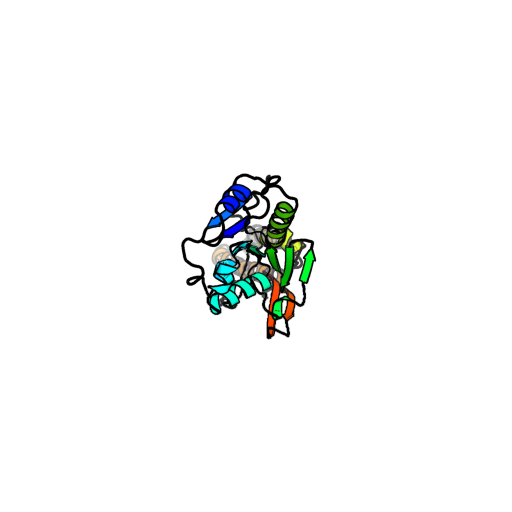.042 29.364 1.00 83.56 221 TYR A CA 1
ATOM 1742 C C . TYR A 1 221 ? -22.679 0.950 28.265 1.00 83.56 221 TYR A C 1
ATOM 1744 O O . TYR A 1 221 ? -22.805 1.639 27.258 1.00 83.56 221 TYR A O 1
ATOM 1752 N N . ALA A 1 222 ? -21.679 0.075 28.412 1.00 78.94 222 ALA A N 1
ATOM 1753 C CA . ALA A 1 222 ? -20.651 -0.134 27.392 1.00 78.94 222 ALA A CA 1
ATOM 1754 C C . ALA A 1 222 ? -21.269 -0.586 26.058 1.00 78.94 222 ALA A C 1
ATOM 1756 O O . ALA A 1 222 ? -20.966 -0.018 25.015 1.00 78.94 222 ALA A O 1
ATOM 1757 N N . THR A 1 223 ? -22.216 -1.529 26.099 1.00 78.31 223 THR A N 1
ATOM 1758 C CA . THR A 1 223 ? -22.882 -2.050 24.892 1.00 78.31 223 THR A CA 1
ATOM 1759 C C . THR A 1 223 ? -23.734 -0.985 24.190 1.00 78.31 223 THR A C 1
ATOM 1761 O O . THR A 1 223 ? -23.776 -0.944 22.963 1.00 78.31 223 THR A O 1
ATOM 1764 N N . PHE A 1 224 ? -24.412 -0.113 24.947 1.00 80.44 224 PHE A N 1
ATOM 1765 C CA . PHE A 1 224 ? -25.214 0.983 24.389 1.00 80.44 224 PHE A CA 1
ATOM 1766 C C . PHE A 1 224 ? -24.368 2.160 23.895 1.00 80.44 224 PHE A C 1
ATOM 1768 O O . PHE A 1 224 ? -24.748 2.794 22.916 1.00 80.44 224 PHE A O 1
ATOM 1775 N N . ALA A 1 225 ? -23.254 2.465 24.565 1.00 75.19 225 ALA A N 1
ATOM 1776 C CA . ALA A 1 225 ? -22.413 3.609 24.232 1.00 75.19 225 ALA A CA 1
ATOM 1777 C C . ALA A 1 225 ? -21.428 3.315 23.087 1.00 75.19 225 ALA A C 1
ATOM 1779 O O . ALA A 1 225 ? -21.244 4.168 22.227 1.00 75.19 225 ALA A O 1
ATOM 1780 N N . GLU A 1 226 ? -20.816 2.125 23.054 1.00 71.56 226 GLU A N 1
ATOM 1781 C CA . GLU A 1 226 ? -19.900 1.712 21.972 1.00 71.56 226 GLU A CA 1
ATOM 1782 C C . GLU A 1 226 ? -20.642 1.068 20.790 1.00 71.56 226 GLU A C 1
ATOM 1784 O O . GLU A 1 226 ? -20.142 1.040 19.665 1.00 71.56 226 GLU A O 1
ATOM 1789 N N . GLY A 1 227 ? -21.857 0.568 21.031 1.00 70.62 227 GLY A N 1
ATOM 1790 C CA . GLY A 1 227 ? -22.631 -0.185 20.055 1.00 70.62 227 GLY A CA 1
ATOM 1791 C C . GLY A 1 227 ? -22.130 -1.622 19.877 1.00 70.62 227 GLY A C 1
ATOM 1792 O O . GLY A 1 227 ? -21.040 -2.008 20.295 1.00 70.62 227 GLY A O 1
ATOM 1793 N N . TRP A 1 228 ? -22.956 -2.452 19.237 1.00 68.69 228 TRP A N 1
ATOM 1794 C CA . TRP A 1 228 ? -22.638 -3.869 19.003 1.00 68.69 228 TRP A CA 1
ATOM 1795 C C . TRP A 1 228 ? -22.073 -4.151 17.604 1.00 68.69 228 TRP A C 1
ATOM 1797 O O . TRP A 1 228 ? -21.606 -5.256 17.328 1.00 68.69 228 TRP A O 1
ATOM 1807 N N . LEU A 1 229 ? -22.156 -3.169 16.704 1.00 69.00 229 LEU A N 1
ATOM 1808 C CA . LEU A 1 229 ? -21.873 -3.333 15.284 1.00 69.00 229 LEU A CA 1
ATOM 1809 C C . LEU A 1 229 ? -20.472 -2.819 14.946 1.00 69.00 229 LEU A C 1
ATOM 1811 O O . LEU A 1 229 ? -20.080 -1.717 15.326 1.00 69.00 229 LEU A O 1
ATOM 1815 N N . GLY A 1 230 ? -19.726 -3.627 14.194 1.00 76.75 230 GLY A N 1
ATOM 1816 C CA . GLY A 1 230 ? -18.485 -3.183 13.576 1.00 76.75 230 GLY A CA 1
ATOM 1817 C C . GLY A 1 230 ? -18.773 -2.156 12.482 1.00 76.75 230 GLY A C 1
ATOM 1818 O O . GLY A 1 230 ? -19.654 -2.356 11.644 1.00 76.75 230 GLY A O 1
ATOM 1819 N N . HIS A 1 231 ? -18.007 -1.074 12.478 1.00 83.00 231 HIS A N 1
ATOM 1820 C CA . HIS A 1 231 ? -18.057 -0.032 11.467 1.00 83.00 231 HIS A CA 1
ATOM 1821 C C . HIS A 1 231 ? -16.978 -0.294 10.417 1.00 83.00 231 HIS A C 1
ATOM 1823 O O . HIS A 1 231 ? -15.826 -0.603 10.732 1.00 83.00 231 HIS A O 1
ATOM 1829 N N . ARG A 1 232 ? -17.356 -0.182 9.144 1.00 86.12 232 ARG A N 1
ATOM 1830 C CA . ARG A 1 232 ? -16.430 -0.272 8.015 1.00 86.12 232 ARG A CA 1
ATOM 1831 C C . ARG A 1 232 ? -16.656 0.911 7.092 1.00 86.12 232 ARG A C 1
ATOM 1833 O O . ARG A 1 232 ? -17.800 1.220 6.764 1.00 86.12 232 ARG A O 1
ATOM 1840 N N . ARG A 1 233 ? -15.573 1.509 6.615 1.00 88.81 233 ARG A N 1
ATOM 1841 C CA . ARG A 1 233 ? -15.608 2.506 5.546 1.00 88.81 233 ARG A CA 1
ATOM 1842 C C . ARG A 1 233 ? -14.565 2.147 4.503 1.00 88.81 233 ARG A C 1
ATOM 1844 O O . ARG A 1 233 ? -13.467 1.715 4.846 1.00 88.81 233 ARG A O 1
ATOM 1851 N N . GLY A 1 234 ? -14.926 2.301 3.236 1.00 91.19 234 GLY A N 1
ATOM 1852 C CA . GLY A 1 234 ? -14.021 2.092 2.118 1.00 91.19 234 GLY A CA 1
ATOM 1853 C C . GLY A 1 234 ? -14.263 3.128 1.035 1.00 91.19 234 GLY A C 1
ATOM 1854 O O . GLY A 1 234 ? -15.413 3.357 0.670 1.00 91.19 234 GLY A O 1
ATOM 1855 N N . GLU A 1 235 ? -13.194 3.734 0.535 1.00 91.56 235 GLU A N 1
ATOM 1856 C CA . GLU A 1 235 ? -13.215 4.601 -0.644 1.00 91.56 235 GLU A CA 1
ATOM 1857 C C . GLU A 1 235 ? -12.198 4.071 -1.641 1.00 91.56 235 GLU A C 1
ATOM 1859 O O . GLU A 1 235 ? -11.039 3.837 -1.300 1.00 91.56 235 GLU A O 1
ATOM 1864 N N . THR A 1 236 ? -12.649 3.827 -2.867 1.00 93.00 236 THR A N 1
ATOM 1865 C CA . THR A 1 236 ? -11.865 3.136 -3.888 1.00 93.00 236 THR A CA 1
ATOM 1866 C C . THR A 1 236 ? -12.001 3.841 -5.223 1.00 93.00 236 THR A C 1
ATOM 1868 O O . THR A 1 236 ? -13.103 4.232 -5.611 1.00 93.00 236 THR A O 1
ATOM 1871 N N . LEU A 1 237 ? -10.895 3.930 -5.949 1.00 93.44 237 LEU A N 1
ATOM 1872 C CA . LEU A 1 237 ? -10.843 4.345 -7.339 1.00 93.44 237 LEU A CA 1
ATOM 1873 C C . LEU A 1 237 ? -10.421 3.144 -8.184 1.00 93.44 237 LEU A C 1
ATOM 1875 O O . LEU A 1 237 ? -9.418 2.494 -7.888 1.00 93.44 237 LEU A O 1
ATOM 1879 N N . THR A 1 238 ? -11.174 2.868 -9.245 1.00 94.38 238 THR A N 1
ATOM 1880 C CA . THR A 1 238 ? -10.913 1.745 -10.148 1.00 94.38 238 THR A CA 1
ATOM 1881 C C . THR A 1 238 ? -10.702 2.259 -11.564 1.00 94.38 238 THR A C 1
ATOM 1883 O O . THR A 1 238 ? -11.563 2.942 -12.114 1.00 94.38 238 THR A O 1
ATOM 1886 N N . ILE A 1 239 ? -9.563 1.910 -12.157 1.00 91.00 239 ILE A N 1
ATOM 1887 C CA . ILE A 1 239 ? -9.254 2.157 -13.566 1.00 91.00 239 ILE A CA 1
ATOM 1888 C C . ILE A 1 239 ? -9.575 0.885 -14.347 1.00 91.00 239 ILE A C 1
ATOM 1890 O O . ILE A 1 239 ? -9.108 -0.200 -13.999 1.00 91.00 239 ILE A O 1
ATOM 1894 N N . LEU A 1 240 ? -10.381 1.028 -15.398 1.00 91.25 240 LEU A N 1
ATOM 1895 C CA . LEU A 1 240 ? -10.740 -0.050 -16.314 1.00 91.25 240 LEU A CA 1
ATOM 1896 C C . LEU A 1 240 ? -9.969 0.130 -17.621 1.00 91.25 240 LEU A C 1
ATOM 1898 O O . LEU A 1 240 ? -10.209 1.093 -18.350 1.00 91.25 240 LEU A O 1
ATOM 1902 N N . ASP A 1 241 ? -9.074 -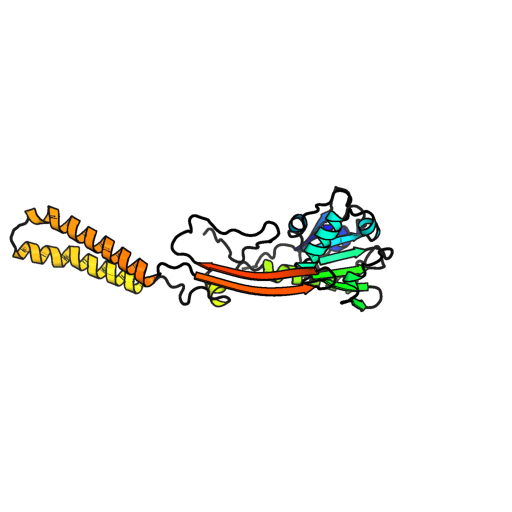0.805 -17.930 1.00 85.19 241 ASP A N 1
ATOM 1903 C CA . ASP A 1 241 ? -8.401 -0.866 -19.224 1.00 85.19 241 ASP A CA 1
ATOM 1904 C C . ASP A 1 241 ? -9.067 -1.922 -20.112 1.00 85.19 241 ASP A C 1
ATOM 1906 O O . ASP A 1 241 ? -8.941 -3.134 -19.920 1.00 85.19 241 ASP A O 1
ATOM 1910 N N . GLN A 1 242 ? -9.784 -1.439 -21.125 1.00 83.00 242 GLN A N 1
ATOM 1911 C CA . GLN A 1 242 ? -10.493 -2.285 -22.076 1.00 83.00 242 GLN A CA 1
ATOM 1912 C C . GLN A 1 242 ? -9.555 -3.050 -23.026 1.00 83.00 242 GLN A C 1
ATOM 1914 O O . GLN A 1 242 ? -9.944 -4.110 -23.500 1.00 83.00 242 GLN A O 1
ATOM 1919 N N . ALA A 1 243 ? -8.346 -2.556 -23.333 1.00 79.31 243 ALA A N 1
ATOM 1920 C CA . ALA A 1 243 ? -7.439 -3.271 -24.247 1.00 79.31 243 ALA A CA 1
ATOM 1921 C C . ALA A 1 243 ? -6.883 -4.543 -23.624 1.00 79.31 243 ALA A C 1
ATOM 1923 O O . ALA A 1 243 ? -6.792 -5.579 -24.277 1.00 79.31 243 ALA A O 1
ATOM 1924 N N . THR A 1 244 ? -6.475 -4.431 -22.366 1.00 78.94 244 THR A N 1
ATOM 1925 C CA . THR A 1 244 ? -5.889 -5.536 -21.612 1.00 78.94 244 THR A CA 1
ATOM 1926 C C . THR A 1 244 ? -6.951 -6.344 -20.867 1.00 78.94 244 THR A C 1
ATOM 1928 O O . THR A 1 244 ? -6.630 -7.397 -20.321 1.00 78.94 244 THR A O 1
ATOM 1931 N N . HIS A 1 245 ? -8.213 -5.886 -20.879 1.00 87.25 245 HIS A N 1
ATOM 1932 C CA . HIS A 1 245 ? -9.327 -6.436 -20.104 1.00 87.25 245 HIS A CA 1
ATOM 1933 C C . HIS A 1 245 ? -9.007 -6.528 -18.605 1.00 87.25 245 HIS A C 1
ATOM 1935 O O . HIS A 1 245 ? -9.372 -7.494 -17.931 1.00 87.25 245 HIS A O 1
ATOM 1941 N N . ARG A 1 246 ? -8.312 -5.513 -18.083 1.00 86.62 246 ARG A N 1
ATOM 1942 C CA . ARG A 1 246 ? -7.892 -5.439 -16.682 1.00 86.62 246 ARG A CA 1
ATOM 1943 C C . ARG A 1 246 ? -8.615 -4.325 -15.943 1.00 86.62 246 ARG A C 1
ATOM 1945 O O . ARG A 1 246 ? -8.974 -3.295 -16.509 1.00 86.62 246 ARG A O 1
ATOM 1952 N N . ALA A 1 247 ? -8.812 -4.555 -14.652 1.00 91.06 247 ALA A N 1
ATOM 1953 C CA . ALA A 1 247 ? -9.344 -3.579 -13.722 1.00 91.06 247 ALA A CA 1
ATOM 1954 C C . ALA A 1 247 ? -8.370 -3.450 -12.554 1.00 91.06 247 ALA A C 1
ATOM 1956 O O . ALA A 1 247 ? -8.133 -4.425 -11.840 1.00 91.06 247 ALA A O 1
ATOM 1957 N N . THR A 1 248 ? -7.841 -2.250 -12.345 1.00 91.81 248 THR A N 1
ATOM 1958 C CA . THR A 1 248 ? -6.937 -1.970 -11.229 1.00 91.81 248 THR A CA 1
ATOM 1959 C C . THR A 1 248 ? -7.642 -1.074 -10.238 1.00 91.81 248 THR A C 1
ATOM 1961 O O . THR A 1 248 ? -8.224 -0.062 -10.621 1.00 91.81 248 THR A O 1
ATOM 1964 N N . THR A 1 249 ? -7.608 -1.444 -8.960 1.00 92.75 249 THR A N 1
ATOM 1965 C CA . THR A 1 249 ? -8.281 -0.704 -7.890 1.00 92.75 249 THR A CA 1
ATOM 1966 C C . THR A 1 249 ? -7.270 -0.282 -6.843 1.00 92.75 249 THR A C 1
ATOM 1968 O O . THR A 1 249 ? -6.539 -1.119 -6.321 1.00 92.75 249 THR A O 1
ATOM 1971 N N . ILE A 1 250 ? -7.276 1.003 -6.505 1.00 91.38 250 ILE A N 1
ATOM 1972 C CA . ILE A 1 250 ? -6.605 1.547 -5.327 1.00 91.38 250 ILE A CA 1
ATOM 1973 C C . ILE A 1 250 ? -7.671 2.090 -4.383 1.00 91.38 250 ILE A C 1
ATOM 1975 O O . ILE A 1 250 ? -8.713 2.581 -4.819 1.00 91.38 250 ILE A O 1
ATOM 1979 N N . GLY A 1 251 ? -7.446 2.007 -3.080 1.00 90.31 251 GLY A N 1
ATOM 1980 C CA . GLY A 1 251 ? -8.391 2.575 -2.139 1.00 90.31 251 GLY A CA 1
ATOM 1981 C C . GLY A 1 251 ? -7.947 2.485 -0.701 1.00 90.31 251 GLY A C 1
ATOM 1982 O O . GLY A 1 251 ? -6.971 1.816 -0.363 1.00 90.31 251 GLY A O 1
ATOM 1983 N N . TRP A 1 252 ? -8.692 3.183 0.142 1.00 89.75 252 TRP A N 1
ATOM 1984 C CA . TRP A 1 252 ? -8.541 3.153 1.584 1.00 89.75 252 TRP A CA 1
ATOM 1985 C C . TRP A 1 252 ? -9.683 2.351 2.175 1.00 89.75 252 TRP A C 1
ATOM 1987 O O . TRP A 1 252 ? -10.845 2.549 1.825 1.00 89.75 252 TRP A O 1
ATOM 1997 N N . ALA A 1 253 ? -9.341 1.440 3.077 1.00 90.50 253 ALA A N 1
ATOM 1998 C CA . ALA A 1 253 ? -10.300 0.660 3.833 1.00 90.50 253 ALA A CA 1
ATOM 1999 C C . ALA A 1 253 ? -9.962 0.784 5.312 1.00 90.50 253 ALA A C 1
ATOM 2001 O O . ALA A 1 253 ? -8.824 0.556 5.723 1.00 90.50 253 ALA A O 1
ATOM 2002 N N . ALA A 1 254 ? -10.961 1.142 6.106 1.00 89.81 254 ALA A N 1
ATOM 2003 C CA . ALA A 1 254 ? -10.812 1.317 7.532 1.00 89.81 254 ALA A CA 1
ATOM 2004 C C . ALA A 1 254 ? -11.920 0.557 8.263 1.00 89.81 254 ALA A C 1
ATOM 2006 O O . ALA A 1 254 ? -13.085 0.535 7.852 1.00 89.81 254 ALA A O 1
ATOM 2007 N N . PHE A 1 255 ? -11.515 -0.118 9.333 1.00 87.44 255 PHE A N 1
ATOM 2008 C CA . PHE A 1 255 ? -12.336 -1.065 10.070 1.00 87.44 255 PHE A CA 1
ATOM 2009 C C . PHE A 1 255 ? -12.234 -0.749 11.555 1.00 87.44 255 PHE A C 1
ATOM 2011 O O . PHE A 1 255 ? -11.134 -0.625 12.091 1.00 87.44 255 PHE A O 1
ATOM 2018 N N . TYR A 1 256 ? -13.378 -0.671 12.220 1.00 85.44 256 TYR A N 1
ATOM 2019 C CA . TYR A 1 256 ? -13.476 -0.541 13.665 1.00 85.44 256 TYR A CA 1
ATOM 2020 C C . TYR A 1 256 ? -14.481 -1.569 14.177 1.00 85.44 256 TYR A C 1
ATOM 2022 O O . TYR A 1 256 ? -15.597 -1.658 13.674 1.00 85.44 256 TYR A O 1
ATOM 2030 N N . SER A 1 257 ? -14.094 -2.378 15.159 1.00 84.25 257 SER A N 1
ATOM 2031 C CA . SER A 1 257 ? -14.987 -3.372 15.752 1.00 84.25 257 SER A CA 1
ATOM 2032 C C . SER A 1 257 ? -14.675 -3.520 17.240 1.00 84.25 257 SER A C 1
ATOM 2034 O O . SER A 1 257 ? -13.568 -3.958 17.555 1.00 84.25 257 SER A O 1
ATOM 2036 N N . PRO A 1 258 ? -15.624 -3.209 18.146 1.00 76.81 258 PRO A N 1
ATOM 2037 C CA . PRO A 1 258 ? -15.441 -3.402 19.589 1.00 76.81 258 PRO A CA 1
ATOM 2038 C C . PRO A 1 258 ? -15.202 -4.871 19.965 1.00 76.81 258 PRO A C 1
ATOM 2040 O O . PRO A 1 258 ? -14.480 -5.186 20.908 1.00 76.81 258 PRO A O 1
ATOM 2043 N N . LEU A 1 259 ? -15.785 -5.792 19.190 1.00 77.25 259 LEU A N 1
ATOM 2044 C CA . LEU A 1 259 ? -15.587 -7.232 19.325 1.00 77.25 259 LEU A CA 1
ATOM 2045 C C . LEU A 1 259 ? -14.798 -7.758 18.130 1.00 77.25 259 LEU A C 1
ATOM 2047 O O . LEU A 1 259 ? -15.206 -7.572 16.982 1.00 77.25 259 LEU A O 1
ATOM 2051 N N . THR A 1 260 ? -13.687 -8.447 18.385 1.00 76.81 260 THR A N 1
ATOM 2052 C CA . THR A 1 260 ? -12.858 -9.025 17.324 1.00 76.81 260 THR A CA 1
ATOM 2053 C C . THR A 1 260 ? -13.661 -10.066 16.531 1.00 76.81 260 THR A C 1
ATOM 2055 O O . THR A 1 260 ? -14.102 -11.067 17.109 1.00 76.81 260 THR A O 1
ATOM 2058 N N . PRO A 1 261 ? -13.861 -9.888 15.211 1.00 76.94 261 PRO A N 1
ATOM 2059 C CA . PRO A 1 261 ? -14.588 -10.860 14.405 1.00 76.94 261 PRO A CA 1
ATOM 2060 C C . PRO A 1 261 ? -13.857 -12.206 14.384 1.00 76.94 261 PRO A C 1
ATOM 2062 O O . PRO A 1 261 ? -12.668 -12.271 14.076 1.00 76.94 261 PRO A O 1
ATOM 2065 N N . ARG A 1 262 ? -14.580 -13.305 14.638 1.00 76.94 262 ARG A N 1
ATOM 2066 C CA . ARG A 1 262 ? -14.011 -14.670 14.677 1.00 76.94 262 ARG A CA 1
ATOM 2067 C C . ARG A 1 262 ? -13.286 -15.091 13.389 1.00 76.94 262 ARG A C 1
ATOM 2069 O O . ARG A 1 262 ? -12.430 -15.964 13.441 1.00 76.94 262 ARG A O 1
ATOM 2076 N N . GLY A 1 263 ? -13.647 -14.509 12.243 1.00 80.25 263 GLY A N 1
ATOM 2077 C CA . GLY A 1 263 ? -13.116 -14.868 10.922 1.00 80.25 263 GLY A CA 1
ATOM 2078 C C . GLY A 1 263 ? -11.943 -14.020 10.422 1.00 80.25 263 GLY A C 1
ATOM 2079 O O . GLY A 1 263 ? -11.419 -14.329 9.350 1.00 80.25 263 GLY A O 1
ATOM 2080 N N . GLY A 1 264 ? -11.549 -12.981 11.170 1.00 83.88 264 GLY A N 1
ATOM 2081 C CA . GLY A 1 264 ? -10.524 -12.018 10.760 1.00 83.88 264 GLY A CA 1
ATOM 2082 C C . GLY A 1 264 ? -10.885 -11.219 9.500 1.00 83.88 264 GLY A C 1
ATOM 2083 O O . GLY A 1 264 ? -11.997 -11.307 8.977 1.00 83.88 264 GLY A O 1
ATOM 2084 N N . LEU A 1 265 ? -9.925 -10.431 9.012 1.00 85.50 265 LEU A N 1
ATOM 2085 C CA . LEU A 1 265 ? -10.014 -9.775 7.708 1.00 85.50 265 LEU A CA 1
ATOM 2086 C C . LEU A 1 265 ? -9.475 -10.723 6.631 1.00 85.50 265 LEU A C 1
ATOM 2088 O O . LEU A 1 265 ? -8.426 -11.340 6.813 1.00 85.50 265 LEU A O 1
ATOM 2092 N N . ARG A 1 266 ? -10.193 -10.843 5.512 1.00 88.56 266 ARG A N 1
ATOM 2093 C CA . ARG A 1 266 ? -9.796 -11.666 4.364 1.00 88.56 266 ARG A CA 1
ATOM 2094 C C . ARG A 1 266 ? -9.663 -10.779 3.139 1.00 88.56 266 ARG A C 1
ATOM 2096 O O . ARG A 1 266 ? -10.585 -10.034 2.822 1.00 88.56 266 ARG A O 1
ATOM 2103 N N . PHE A 1 267 ? -8.540 -10.909 2.452 1.00 89.25 267 PHE A N 1
ATOM 2104 C CA . PHE A 1 267 ? -8.234 -10.182 1.226 1.00 89.25 267 PHE A CA 1
ATOM 2105 C C . PHE A 1 267 ? -7.802 -11.175 0.149 1.00 89.25 267 PHE A C 1
ATOM 2107 O O . PHE A 1 267 ? -7.420 -12.306 0.461 1.00 89.25 267 PHE A O 1
ATOM 2114 N N . GLY A 1 268 ? -7.919 -10.776 -1.116 1.00 89.50 268 GLY A N 1
ATOM 2115 C CA . GLY A 1 268 ? -7.478 -11.607 -2.230 1.00 89.50 268 GLY A CA 1
ATOM 2116 C C . GLY A 1 268 ? -5.959 -11.778 -2.227 1.00 89.50 268 GLY A C 1
ATOM 2117 O O . GLY A 1 268 ? -5.229 -10.906 -1.767 1.00 89.50 268 GLY A O 1
ATOM 2118 N N . TYR A 1 269 ? -5.478 -12.884 -2.795 1.00 89.62 269 TYR A N 1
ATOM 2119 C CA . TYR A 1 269 ? -4.039 -13.132 -2.968 1.00 89.62 269 TYR A CA 1
ATOM 2120 C C . TYR A 1 269 ? -3.361 -12.167 -3.949 1.00 89.62 269 TYR A C 1
ATOM 2122 O O . TYR A 1 269 ? -2.141 -12.133 -4.017 1.00 89.62 269 TYR A O 1
ATOM 2130 N N . GLU A 1 270 ? -4.153 -11.385 -4.679 1.00 90.38 270 GLU A N 1
ATOM 2131 C CA . GLU A 1 270 ? -3.711 -10.368 -5.633 1.00 90.38 270 GLU A CA 1
ATOM 2132 C C . GLU A 1 270 ? -3.807 -8.949 -5.054 1.00 90.38 270 GLU A C 1
ATOM 2134 O O . GLU A 1 270 ? -3.763 -7.975 -5.800 1.00 90.38 270 GLU A O 1
ATOM 2139 N N . THR A 1 271 ? -4.011 -8.810 -3.741 1.00 91.62 271 THR A N 1
ATOM 2140 C CA . THR A 1 271 ? -4.200 -7.518 -3.074 1.00 91.62 271 THR A CA 1
ATOM 2141 C C . THR A 1 271 ? -3.007 -7.204 -2.184 1.00 91.62 271 THR A C 1
ATOM 2143 O O . THR A 1 271 ? -2.720 -7.934 -1.236 1.00 91.62 271 THR A O 1
ATOM 2146 N N . GLU A 1 272 ? -2.344 -6.086 -2.457 1.00 91.06 272 GLU A N 1
ATOM 2147 C CA . GLU A 1 272 ? -1.382 -5.509 -1.527 1.00 91.06 272 GLU A CA 1
ATOM 2148 C C . GLU A 1 272 ? -2.111 -4.753 -0.414 1.00 91.06 272 GLU A C 1
ATOM 2150 O O . GLU A 1 272 ? -3.095 -4.052 -0.655 1.00 91.06 272 GLU A O 1
ATOM 2155 N N . LEU A 1 273 ? -1.615 -4.893 0.814 1.00 89.69 273 LEU A N 1
ATOM 2156 C CA . LEU A 1 273 ? -2.138 -4.193 1.978 1.00 89.69 273 LEU A CA 1
ATOM 2157 C C . LEU A 1 273 ? -1.003 -3.464 2.675 1.00 89.69 273 LEU A C 1
ATOM 2159 O O . LEU A 1 273 ? -0.107 -4.098 3.236 1.00 89.69 273 LEU A O 1
ATOM 2163 N N . THR A 1 274 ? -1.104 -2.141 2.711 1.00 85.81 274 THR A N 1
ATOM 2164 C CA . THR A 1 274 ? -0.149 -1.301 3.431 1.00 85.81 274 THR A CA 1
ATOM 2165 C C . THR A 1 274 ? -0.828 -0.677 4.646 1.00 85.81 274 THR A C 1
ATOM 2167 O O . THR A 1 274 ? -1.758 0.120 4.478 1.00 85.81 274 THR A O 1
ATOM 2170 N N . PRO A 1 275 ? -0.408 -1.015 5.878 1.00 85.44 275 PRO A N 1
ATOM 2171 C CA . PRO A 1 275 ? -0.983 -0.418 7.075 1.00 85.44 275 PRO A CA 1
ATOM 2172 C C . PRO A 1 275 ? -0.674 1.083 7.124 1.00 85.44 275 PRO A C 1
ATOM 2174 O O . PRO A 1 275 ? 0.470 1.494 6.993 1.00 85.44 275 PRO A O 1
ATOM 2177 N N . GLN A 1 276 ? -1.709 1.897 7.336 1.00 82.88 276 GLN A N 1
ATOM 2178 C CA . GLN A 1 276 ? -1.604 3.366 7.407 1.00 82.88 276 GLN A CA 1
ATOM 2179 C C . GLN A 1 276 ? -1.506 3.900 8.844 1.00 82.88 276 GLN A C 1
ATOM 2181 O O . GLN A 1 276 ? -1.335 5.097 9.071 1.00 82.88 276 GLN A O 1
ATOM 2186 N N . LEU A 1 277 ? -1.655 3.019 9.835 1.00 81.62 277 LEU A N 1
ATOM 2187 C CA . LEU A 1 277 ? -1.589 3.364 11.249 1.00 81.62 277 LEU A CA 1
ATOM 2188 C C . LEU A 1 277 ? -0.203 3.030 11.789 1.00 81.62 277 LEU A C 1
ATOM 2190 O O . LEU A 1 277 ? 0.288 1.915 11.601 1.00 81.62 277 LEU A O 1
ATOM 2194 N N . SER A 1 278 ? 0.405 3.969 12.517 1.00 70.62 278 SER A N 1
ATOM 2195 C CA . SER A 1 278 ? 1.542 3.615 13.364 1.00 70.62 278 SER A CA 1
ATOM 2196 C C . SER A 1 278 ? 1.027 2.731 14.500 1.00 70.62 278 SER A C 1
ATOM 2198 O O . SER A 1 278 ? 0.312 3.181 15.394 1.00 70.62 278 SER A O 1
ATOM 2200 N N . THR A 1 279 ? 1.380 1.448 14.496 1.00 60.66 279 THR A N 1
ATOM 2201 C CA . THR A 1 279 ? 1.312 0.650 15.723 1.00 60.66 279 THR A CA 1
ATOM 2202 C C . THR A 1 279 ? 2.439 1.117 16.632 1.00 60.66 279 THR A C 1
ATOM 2204 O O . THR A 1 279 ? 3.497 0.494 16.708 1.00 60.66 279 THR A O 1
ATOM 2207 N N . GLY A 1 280 ? 2.228 2.255 17.293 1.00 49.00 280 GLY A N 1
ATOM 2208 C CA . GLY A 1 280 ? 3.009 2.631 18.456 1.00 49.00 280 GLY A CA 1
ATOM 2209 C C . GLY A 1 280 ? 2.833 1.540 19.503 1.00 49.00 280 GLY A C 1
ATOM 2210 O O . GLY A 1 280 ? 1.811 1.475 20.180 1.00 49.00 280 GLY A O 1
ATOM 2211 N N . ARG A 1 281 ? 3.821 0.655 19.633 1.00 37.47 281 ARG A N 1
ATOM 2212 C CA . ARG A 1 281 ? 4.115 0.124 20.959 1.00 37.47 281 ARG A CA 1
ATOM 2213 C C . ARG A 1 281 ? 4.658 1.315 21.743 1.00 37.47 281 ARG A C 1
ATOM 2215 O O . ARG A 1 281 ? 5.698 1.850 21.363 1.00 37.47 281 ARG A O 1
ATOM 2222 N N . GLY A 1 282 ? 3.873 1.770 22.719 1.00 35.22 282 GLY A N 1
ATOM 2223 C CA . GLY A 1 282 ? 4.354 2.666 23.769 1.00 35.22 282 GLY A CA 1
ATOM 2224 C C . GLY A 1 282 ? 5.521 2.058 24.532 1.00 35.22 282 GLY A C 1
ATOM 2225 O O . GLY A 1 282 ? 5.687 0.815 24.473 1.00 35.22 282 GLY A O 1
#

Foldseek 3Di:
DDDPQDAAEEEEEPPQDCVVVCLLCVDPPPVHRHHYHYDPDQLCPADLALVVPLSHLEYEEELVSLVNHDPSNNVSVLVNQLQLHEYEYAAQPHDDDPLQPPAWDDDPQKIWTRHNNHIYIYGNHSDDPSDDPVVVVVSVSSCVSCVVQRAADAPVVVCVVPPQDPDPDPPVVVVVVLVVVLVCCPPPVVVVVCVVVVCPVCVVPPVVVSVVVSVCVSVVCCCVVVHQDKTKDKDKDWDQRPVVRDIHIDIDIDIGGPDQDPVHDDDDPNDDDRDNHPPDPD

Nearest PDB structures (foldseek):
  4dad-assembly1_A-2  TM=6.119E-01  e=6.360E-02  Burkholderia pseudomallei
  3kln-assembly4_D  TM=4.915E-01  e=8.074E-01  Vibrio cholerae O1 biovar El Tor
  8phx-assembly1_A  TM=4.751E-01  e=6.339E-01  Candida albicans SC5314
  7apx-assembly1_F  TM=3.578E-01  e=9.083E+00  Saccharomyces cerevisiae S288C

Sequence (282 aa):
WGGHSCPAGVLVSRNVDQSIRKTVGKRNIHGNNVQVYRSQISVAQWSSNWLAYSRYEGLIVTGRDMQEMPPGALAAITQYVECGGSLLITGGDWREPDSWRRHRLDVSDEMTYFMGFGQCRVLNDSSPSAGGAQWRQITQMWQQAHQPFSEHRGIDDANRLFPVIEDLQIPVRGLFLLILLFAVGIGPVNLIVLAKMRRRIWMLWTVPAISLVTCVAVFGYATFAEGWLGHRRGETLTILDQATHRATTIGWAAFYSPLTPRGGLRFGYETELTPQLSTGRG

pLDDT: mean 78.84, std 12.89, range [29.34, 95.81]